Protein AF-0000000078787343 (afdb_homodimer)

Secondary structure (DSSP, 8-state):
---PPPEEEEEEEE--SHHHHHHHHHHHHTTEEEEETTEEEEEE-HHHHHHHHHHHHHHS-TTT-EEEEEEE-HHHHTT-EEESTT----------/---PPPEEEEEEEE--SHHHHHHHHHHHHTTEEEEETTEEEEEE-HHHHHHHHHHHHHHS-TTT-EEEEEEE-HHHHTT-EEESTT----------

Solvent-accessible surface area (backbone atoms only — not comparable to full-atom values): 10753 Å² total; per-residue (Å²): 125,82,71,75,70,60,40,42,30,40,38,38,50,35,60,84,52,64,70,51,40,52,52,50,48,57,59,50,54,76,41,34,45,80,79,38,92,49,28,34,48,29,53,30,33,73,66,52,46,52,49,50,50,54,55,46,58,72,61,51,50,79,87,73,25,38,37,37,38,40,44,43,47,74,74,28,55,77,58,49,43,51,38,56,54,86,63,53,68,78,61,79,63,77,78,116,125,80,72,75,70,59,40,42,29,40,38,38,50,33,58,84,51,62,72,52,41,52,51,50,49,57,58,49,54,76,42,34,45,78,78,38,93,48,29,34,46,30,53,31,33,73,66,52,4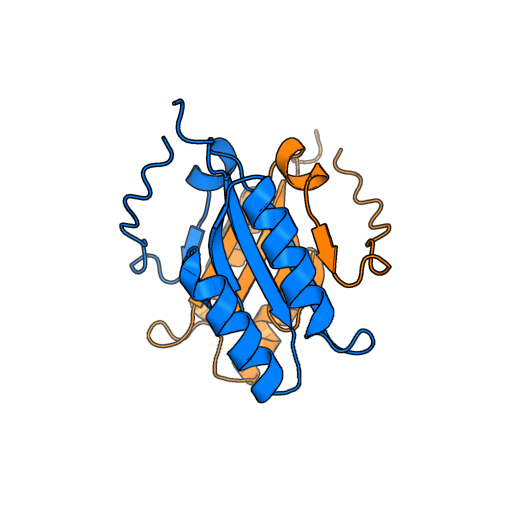6,51,51,50,50,56,55,46,58,73,59,51,49,79,87,73,24,39,38,37,40,40,45,43,46,73,75,29,54,76,57,50,42,50,39,55,54,86,62,54,66,79,61,79,64,76,80,118

Foldseek 3Di:
DPPAQKFKKKKFKDADDPVLQVVLVVLQVVAFDDPDPGITIGIDGPVRVVVSVVVNVVSGDPVGMDMDMDTDDPVRVVVDQDVVRVPVVPVVPPSD/DPPQQKFKKKKFKDADDPVLQVVLVVLQVVAFDDPDPGITIGIDGPVRVVVSVVVNVVSGDPVGMDMDMDTDDPVRVVVDQDVVRVPVVPVVPPSD

InterPro domains:
  IPR019199 Virulence-associated protein D / CRISPR associated protein Cas2 [PF09827] (8-79)
  IPR021127 CRISPR-associated endonuclease Cas2 [MF_01471] (7-96)
  IPR021127 CRISPR-associated endonuclease Cas2 [PTHR34405] (6-81)
  IPR0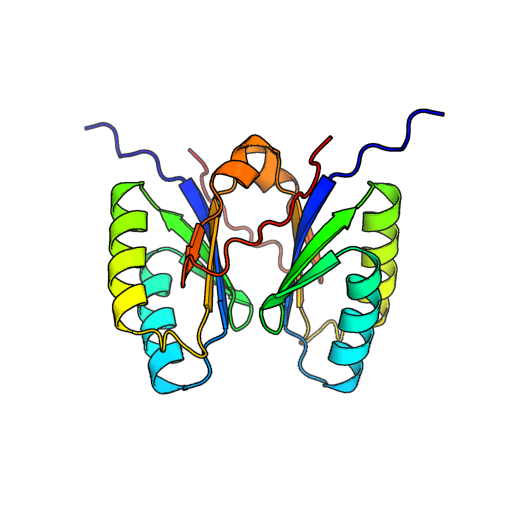21127 CRISPR-associated endonuclease Cas2 [TIGR01573] (8-90)
  IPR021127 CRISPR-associated endonuclease Cas2 [cd09725] (10-80)

Nearest PDB structures (foldseek):
  1zpw-assembly1_X  TM=9.669E-01  e=4.169E-07  Thermus thermophilus
  7f84-assembly1_B  TM=8.874E-01  e=6.978E-07  Leptospira interrogans serovar Copenhageni str. Fiocruz L1-130
  8d3q-assembly1_F  TM=9.025E-01  e=2.085E-06  Halalkalibacterium halodurans C-125
  4es2-assembly1_A-2  TM=9.532E-01  e=7.554E-06  Halalkalibacterium halodurans C-125
  5h1p-assembly1_B  TM=9.191E-01  e=4.232E-06  Xanthomonas albilineans GPE PC73

Structure (mmCIF, N/CA/C/O backbone):
data_AF-0000000078787343-model_v1
#
loop_
_entity.id
_entity.type
_entity.pdbx_description
1 polymer 'CRISPR-associated endoribonuclease Cas2'
#
loop_
_atom_site.group_PDB
_atom_site.id
_atom_site.type_symbol
_atom_site.label_atom_id
_atom_site.label_alt_id
_atom_site.label_comp_id
_atom_site.label_asym_id
_atom_site.label_entity_id
_atom_site.label_seq_id
_atom_site.pdbx_PDB_ins_code
_atom_site.Cartn_x
_atom_site.Cartn_y
_atom_site.Cartn_z
_atom_site.occupancy
_atom_site.B_iso_or_equiv
_atom_site.auth_seq_id
_atom_site.auth_comp_id
_atom_site.auth_asym_id
_atom_site.auth_atom_id
_atom_site.pdbx_PDB_model_num
ATOM 1 N N . MET A 1 1 ? 10.438 31.531 -0.174 1 41.78 1 MET A N 1
ATOM 2 C CA . MET A 1 1 ? 10.25 30.641 0.964 1 41.78 1 MET A CA 1
ATOM 3 C C . MET A 1 1 ? 10.242 29.188 0.516 1 41.78 1 MET A C 1
ATOM 5 O O . MET A 1 1 ? 9.578 28.828 -0.457 1 41.78 1 MET A O 1
ATOM 9 N N . ALA A 1 2 ? 11.234 28.531 0.753 1 51.66 2 ALA A N 1
ATOM 10 C CA . ALA A 1 2 ? 11.5 27.25 0.115 1 51.66 2 ALA A CA 1
ATOM 11 C C . ALA A 1 2 ? 10.328 26.281 0.29 1 51.66 2 ALA A C 1
ATOM 13 O O . ALA A 1 2 ? 9.781 26.156 1.39 1 51.66 2 ALA A O 1
ATOM 14 N N . ARG A 1 3 ? 9.438 26.234 -0.596 1 62.81 3 ARG A N 1
ATOM 15 C CA . ARG A 1 3 ? 8.289 25.328 -0.519 1 62.81 3 ARG A CA 1
ATOM 16 C C . ARG A 1 3 ? 8.672 24.016 0.144 1 62.81 3 ARG A C 1
ATOM 18 O O . ARG A 1 3 ? 9.719 23.438 -0.157 1 62.81 3 ARG A O 1
ATOM 25 N N . ALA A 1 4 ? 8.117 23.828 1.294 1 77.62 4 ALA A N 1
ATOM 26 C CA . ALA A 1 4 ? 8.453 22.656 2.094 1 77.62 4 ALA A CA 1
ATOM 27 C C . ALA A 1 4 ? 8.438 21.391 1.242 1 77.62 4 ALA A C 1
ATOM 29 O O . ALA A 1 4 ? 7.633 21.266 0.321 1 77.62 4 ALA A O 1
ATOM 30 N N . LYS A 1 5 ? 9.477 20.766 1.189 1 88.62 5 LYS A N 1
ATOM 31 C CA . LYS A 1 5 ? 9.664 19.531 0.435 1 88.62 5 LYS A CA 1
ATOM 32 C C . LYS A 1 5 ? 8.578 18.516 0.768 1 88.62 5 LYS A C 1
ATOM 34 O O . LYS A 1 5 ? 8.312 18.234 1.941 1 88.62 5 LYS A O 1
ATOM 39 N N . LYS A 1 6 ? 7.855 18.094 -0.264 1 94.06 6 LYS A N 1
ATOM 40 C CA . LYS A 1 6 ? 6.828 17.078 -0.049 1 94.06 6 LYS A CA 1
ATOM 41 C C . LYS A 1 6 ? 7.375 15.672 -0.301 1 94.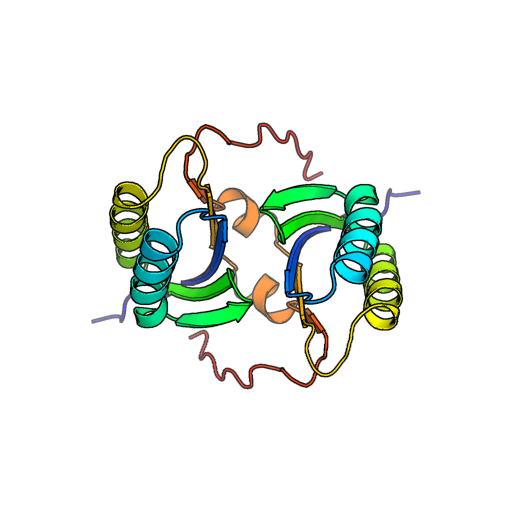06 6 LYS A C 1
ATOM 43 O O . LYS A 1 6 ? 8.258 15.492 -1.14 1 94.06 6 LYS A O 1
ATOM 48 N N . THR A 1 7 ? 6.855 14.75 0.444 1 95.19 7 THR A N 1
ATOM 49 C CA . THR A 1 7 ? 7.246 13.352 0.325 1 95.19 7 THR A CA 1
ATOM 50 C C . THR A 1 7 ? 6.082 12.508 -0.188 1 95.19 7 THR A C 1
ATOM 52 O O . THR A 1 7 ? 4.941 12.68 0.251 1 95.19 7 THR A O 1
ATOM 55 N N . PHE A 1 8 ? 6.418 11.695 -1.17 1 97.62 8 PHE A N 1
ATOM 56 C CA . PHE A 1 8 ? 5.445 10.719 -1.646 1 97.62 8 PHE A CA 1
ATOM 57 C C . PHE A 1 8 ? 5.145 9.68 -0.568 1 97.62 8 PHE A C 1
ATOM 59 O O . PHE A 1 8 ? 6.059 9.164 0.078 1 97.62 8 PHE A O 1
ATOM 66 N N . CYS A 1 9 ? 3.848 9.461 -0.379 1 98.69 9 CYS A N 1
ATOM 67 C CA . CYS A 1 9 ? 3.42 8.547 0.669 1 98.69 9 CYS A CA 1
ATOM 68 C C . CYS A 1 9 ? 2.213 7.727 0.221 1 98.69 9 CYS A C 1
ATOM 70 O O . CYS A 1 9 ? 1.216 8.289 -0.238 1 98.69 9 CYS A O 1
ATOM 72 N N . VAL A 1 10 ? 2.352 6.445 0.336 1 98.62 10 VAL A N 1
ATOM 73 C CA . VAL A 1 10 ? 1.208 5.566 0.118 1 98.62 10 VAL A CA 1
ATOM 74 C C . VAL A 1 10 ? 0.444 5.375 1.427 1 98.62 10 VAL A C 1
ATOM 76 O O . VAL A 1 10 ? 1.039 5.066 2.461 1 98.62 10 VAL A O 1
ATOM 79 N N . VAL A 1 11 ? -0.831 5.598 1.423 1 98.75 11 VAL A N 1
ATOM 80 C CA . VAL A 1 11 ? -1.677 5.406 2.596 1 98.75 11 VAL A CA 1
ATOM 81 C C . VAL A 1 11 ? -2.693 4.301 2.326 1 98.75 11 VAL A C 1
ATOM 83 O O . VAL A 1 11 ? -3.512 4.41 1.41 1 98.75 11 VAL A O 1
ATOM 86 N N . ALA A 1 12 ? -2.568 3.264 3.076 1 98.62 12 ALA A N 1
ATOM 87 C CA . ALA A 1 12 ? -3.5 2.143 2.994 1 98.62 12 ALA A CA 1
ATOM 88 C C . ALA A 1 12 ? -4.352 2.045 4.258 1 98.62 12 ALA A C 1
ATOM 90 O O . ALA A 1 12 ? -3.855 2.254 5.367 1 98.62 12 ALA A O 1
ATOM 91 N N . TYR A 1 13 ? -5.598 1.661 4.137 1 98.12 13 TYR A N 1
ATOM 92 C CA . TYR A 1 13 ? -6.438 1.576 5.328 1 98.12 13 TYR A CA 1
ATOM 93 C C . TYR A 1 13 ? -7.434 0.428 5.211 1 98.12 13 TYR A C 1
ATOM 95 O O . TYR A 1 13 ? -7.742 -0.025 4.105 1 98.12 13 TYR A O 1
ATOM 103 N N . ASP A 1 14 ? -7.84 -0.053 6.309 1 97.06 14 ASP A N 1
ATOM 104 C CA . ASP A 1 14 ? -8.914 -1.021 6.504 1 97.06 14 ASP A CA 1
ATOM 105 C C . ASP A 1 14 ? -9.898 -0.544 7.566 1 97.06 14 ASP A C 1
ATOM 107 O O . ASP A 1 14 ? -9.648 -0.693 8.766 1 97.06 14 ASP A O 1
ATOM 111 N N . ILE A 1 15 ? -10.922 0.013 7.062 1 97.5 15 ILE A N 1
ATOM 112 C CA . ILE A 1 15 ? -11.93 0.626 7.926 1 97.5 15 ILE A CA 1
ATOM 113 C C . ILE A 1 15 ? -13.289 -0.028 7.68 1 97.5 15 ILE A C 1
ATOM 115 O O . ILE A 1 15 ? -13.789 -0.026 6.555 1 97.5 15 ILE A O 1
ATOM 119 N N . LYS A 1 16 ? -13.969 -0.482 8.672 1 95.81 16 LYS A N 1
ATOM 120 C CA . LYS A 1 16 ? -15.172 -1.298 8.555 1 95.81 16 LYS A CA 1
ATOM 121 C C . LYS A 1 16 ? -16.391 -0.434 8.25 1 95.81 16 LYS A C 1
ATOM 123 O O . LYS A 1 16 ? -17.219 -0.784 7.395 1 95.81 16 LYS A O 1
ATOM 128 N N . GLU A 1 17 ? -16.516 0.637 8.961 1 97.12 17 GLU A N 1
ATOM 129 C CA . GLU A 1 17 ? -17.719 1.462 8.859 1 97.12 17 GLU A CA 1
ATOM 130 C C . GLU A 1 17 ? -17.641 2.406 7.66 1 97.12 17 GLU A C 1
ATOM 132 O O . GLU A 1 17 ? -16.703 3.189 7.543 1 97.12 17 GLU A O 1
ATOM 137 N N . ASP A 1 18 ? -18.656 2.428 6.848 1 96.81 18 ASP A N 1
ATOM 138 C CA . ASP A 1 18 ? -18.688 3.189 5.602 1 96.81 18 ASP A CA 1
ATOM 139 C C . ASP A 1 18 ? -18.547 4.688 5.871 1 96.81 18 ASP A C 1
ATOM 141 O O . ASP A 1 18 ? -17.828 5.387 5.148 1 96.81 18 ASP A O 1
ATOM 145 N N . ARG A 1 19 ? -19.234 5.133 6.855 1 97.69 19 ARG A N 1
ATOM 146 C CA . ARG A 1 19 ? -19.188 6.562 7.148 1 97.69 19 ARG A CA 1
ATOM 147 C C . ARG A 1 19 ? -17.766 7 7.516 1 97.69 19 ARG A C 1
ATOM 149 O O . ARG A 1 19 ? -17.297 8.055 7.074 1 97.69 19 ARG A O 1
ATOM 156 N N . LYS A 1 20 ? -17.141 6.184 8.297 1 97.94 20 LYS A N 1
ATOM 157 C CA . LYS A 1 20 ? -15.758 6.48 8.68 1 97.94 20 LYS A CA 1
ATOM 158 C C . LYS A 1 20 ? -14.82 6.391 7.473 1 97.94 20 LYS A C 1
ATOM 160 O O . LYS A 1 20 ? -13.945 7.242 7.297 1 97.94 20 LYS A O 1
ATOM 165 N N . ARG A 1 21 ? -15.008 5.398 6.723 1 97.94 21 ARG A N 1
ATOM 166 C CA . ARG A 1 21 ? -14.211 5.227 5.508 1 97.94 21 ARG A CA 1
ATOM 167 C C . ARG A 1 21 ? -14.344 6.441 4.594 1 97.94 21 ARG A C 1
ATOM 169 O O . ARG A 1 21 ? -13.352 6.926 4.047 1 97.94 21 ARG A O 1
ATOM 176 N N . ALA A 1 22 ? -15.578 6.945 4.398 1 98.12 22 ALA A N 1
ATOM 177 C CA . ALA A 1 22 ? -15.844 8.102 3.551 1 98.12 22 ALA A CA 1
ATOM 178 C C . ALA A 1 22 ? -15.141 9.344 4.09 1 98.12 22 ALA A C 1
ATOM 180 O O . ALA A 1 22 ? -14.609 10.148 3.318 1 98.12 22 ALA A O 1
ATOM 181 N N . ARG A 1 23 ? -15.117 9.484 5.367 1 98.44 23 ARG A N 1
ATOM 182 C CA . ARG A 1 23 ? -14.453 10.625 5.984 1 98.44 23 ARG A CA 1
ATOM 183 C C . ARG A 1 23 ? -12.945 10.578 5.75 1 98.44 23 ARG A C 1
ATOM 185 O O . ARG A 1 23 ? -12.336 11.594 5.418 1 98.44 23 ARG A O 1
ATOM 192 N N . VAL A 1 24 ? -12.383 9.445 5.961 1 98.56 24 VAL A N 1
ATOM 193 C CA . VAL A 1 24 ? -10.953 9.281 5.734 1 98.56 24 VAL A CA 1
ATOM 194 C C . VAL A 1 24 ? -10.625 9.539 4.266 1 98.56 24 VAL A C 1
ATOM 196 O O . VAL A 1 24 ? -9.664 10.234 3.949 1 98.56 24 VAL A O 1
ATOM 199 N N . SER A 1 25 ? -11.414 9.023 3.41 1 98.38 25 SER A N 1
ATOM 200 C CA . SER A 1 25 ? -11.25 9.258 1.979 1 98.38 25 SER A CA 1
ATOM 201 C C . SER A 1 25 ? -11.25 10.75 1.66 1 98.38 25 SER A C 1
ATOM 203 O O . SER A 1 25 ? -10.391 11.234 0.92 1 98.38 25 SER A O 1
ATOM 205 N N . LYS A 1 26 ? -12.148 11.398 2.221 1 98.44 26 LYS A N 1
ATOM 206 C CA . LYS A 1 26 ? -12.266 12.828 1.976 1 98.44 26 LYS A CA 1
ATOM 207 C C . LYS A 1 26 ? -11.016 13.57 2.443 1 98.44 26 LYS A C 1
ATOM 209 O O . LYS A 1 26 ? -10.539 14.484 1.767 1 98.44 26 LYS A O 1
ATOM 214 N N . ILE A 1 27 ? -10.523 13.203 3.525 1 98.62 27 ILE A N 1
ATOM 215 C CA . ILE A 1 27 ? -9.305 13.812 4.047 1 98.62 27 ILE A CA 1
ATOM 216 C C . ILE A 1 27 ? -8.148 13.57 3.076 1 98.62 27 ILE A C 1
ATOM 218 O O . ILE A 1 27 ? -7.418 14.5 2.73 1 98.62 27 ILE A O 1
ATOM 222 N N . LEU A 1 28 ? -7.961 12.375 2.656 1 98.56 28 LEU A N 1
ATOM 223 C CA . LEU A 1 28 ? -6.816 11.992 1.837 1 98.56 28 LEU A CA 1
ATOM 224 C C . LEU A 1 28 ? -6.926 12.594 0.439 1 98.56 28 LEU A C 1
ATOM 226 O O . LEU A 1 28 ? -5.91 12.891 -0.195 1 98.56 28 LEU A O 1
ATOM 230 N N . GLU A 1 29 ? -8.125 12.828 -0.048 1 98.19 29 GLU A N 1
ATOM 231 C CA . GLU A 1 29 ? -8.367 13.398 -1.37 1 98.19 29 GLU A CA 1
ATOM 232 C C . GLU A 1 29 ? -7.754 14.789 -1.487 1 98.19 29 GLU A C 1
ATOM 234 O O . GLU A 1 29 ? -7.449 15.25 -2.59 1 98.19 29 GLU A O 1
ATOM 239 N N . LYS A 1 30 ? -7.52 15.391 -0.431 1 97.94 30 LYS A N 1
ATOM 240 C CA . LYS A 1 30 ? -6.918 16.719 -0.426 1 97.94 30 LYS A CA 1
ATOM 241 C C . LYS A 1 30 ? -5.426 16.656 -0.727 1 97.94 30 LYS A C 1
ATOM 243 O O . LYS A 1 30 ? -4.801 17.672 -1.052 1 97.94 30 LYS A O 1
ATOM 248 N N . TYR A 1 31 ? -4.859 15.516 -0.616 1 98 31 TYR A N 1
ATOM 249 C CA . TYR A 1 31 ? -3.404 15.43 -0.674 1 98 31 TYR A CA 1
ATOM 250 C C . TYR A 1 31 ? -2.957 14.484 -1.782 1 98 31 TYR A C 1
ATOM 252 O O . TYR A 1 31 ? -1.764 14.375 -2.072 1 98 31 TYR A O 1
ATOM 260 N N . GLY A 1 32 ? -3.91 13.734 -2.352 1 97.56 32 GLY A N 1
ATOM 261 C CA . GLY A 1 32 ? -3.49 12.742 -3.328 1 97.56 32 GLY A CA 1
ATOM 262 C C . GLY A 1 32 ? -4.652 12.102 -4.066 1 97.56 32 GLY A C 1
ATOM 263 O O . GLY A 1 32 ? -5.723 12.703 -4.191 1 97.56 32 GLY A O 1
ATOM 264 N N . ILE A 1 33 ? -4.406 10.992 -4.648 1 97.12 33 ILE A N 1
ATOM 265 C CA . ILE A 1 33 ? -5.375 10.32 -5.508 1 97.12 33 ILE A CA 1
ATOM 266 C C . ILE A 1 33 ? -5.594 8.891 -5.02 1 97.12 33 ILE A C 1
ATOM 268 O O . ILE A 1 33 ? -4.656 8.234 -4.566 1 97.12 33 ILE A O 1
ATOM 272 N N . ARG A 1 34 ? -6.883 8.492 -5.18 1 97.12 34 ARG A N 1
ATOM 273 C CA . ARG A 1 34 ? -7.211 7.094 -4.902 1 97.12 34 ARG A CA 1
ATOM 274 C C . ARG A 1 34 ? -6.73 6.184 -6.027 1 97.12 34 ARG A C 1
ATOM 276 O O . ARG A 1 34 ? -7.027 6.426 -7.199 1 97.12 34 ARG A O 1
ATOM 283 N N . VAL A 1 35 ? -5.93 5.137 -5.66 1 95.62 35 VAL A N 1
ATOM 284 C CA . VAL A 1 35 ? -5.418 4.246 -6.699 1 95.62 35 VAL A CA 1
ATOM 285 C C . VAL A 1 35 ? -6.062 2.869 -6.555 1 95.62 35 VAL A C 1
ATOM 287 O O . VAL A 1 35 ? -6.109 2.096 -7.516 1 95.62 35 VAL A O 1
ATOM 290 N N . ASN A 1 36 ? -6.422 2.518 -5.352 1 96.25 36 ASN A N 1
ATOM 291 C CA . ASN A 1 36 ? -7.246 1.366 -5.004 1 96.25 36 ASN A CA 1
ATOM 292 C C . ASN A 1 36 ? -8.391 1.759 -4.074 1 96.25 36 ASN A C 1
ATOM 294 O O . ASN A 1 36 ? -8.383 2.848 -3.498 1 96.25 36 ASN A O 1
ATOM 298 N N . PHE A 1 37 ? -9.289 0.888 -3.861 1 94.75 37 PHE A N 1
ATOM 299 C CA . PHE A 1 37 ? -10.445 1.179 -3.02 1 94.75 37 PHE A CA 1
ATOM 300 C C . PHE A 1 37 ? -10.008 1.767 -1.684 1 94.75 37 PHE A C 1
ATOM 302 O O . PHE A 1 37 ? -10.602 2.729 -1.197 1 94.75 37 PHE A O 1
ATOM 309 N N . SER A 1 38 ? -8.898 1.257 -1.131 1 96.12 38 SER A N 1
ATOM 310 C CA . SER A 1 38 ? -8.477 1.69 0.197 1 96.12 38 SER A CA 1
ATOM 311 C C . SER A 1 38 ? -7.008 2.115 0.198 1 96.12 38 SER A C 1
ATOM 313 O O . SER A 1 38 ? -6.324 1.994 1.215 1 96.12 38 SER A O 1
ATOM 315 N N . VAL A 1 39 ? -6.586 2.529 -0.922 1 98.12 39 VAL A N 1
ATOM 316 C CA . VAL A 1 39 ? -5.199 2.967 -1.011 1 98.12 39 VAL A CA 1
ATOM 317 C C . VAL A 1 39 ? -5.121 4.305 -1.744 1 98.12 39 VAL A C 1
ATOM 319 O O . VAL A 1 39 ? -5.668 4.449 -2.842 1 98.12 39 VAL A O 1
ATOM 322 N N . PHE A 1 40 ? -4.453 5.234 -1.16 1 98.31 40 PHE A N 1
ATOM 323 C CA . PHE A 1 40 ? -4.188 6.535 -1.764 1 98.31 40 PHE A CA 1
ATOM 324 C C . PHE A 1 40 ? -2.691 6.742 -1.967 1 98.31 40 PHE A C 1
ATOM 326 O O . PHE A 1 40 ? -1.88 6.273 -1.165 1 98.31 40 PHE A O 1
ATOM 333 N N . GLU A 1 41 ? -2.35 7.352 -2.967 1 98.12 41 GLU A N 1
ATOM 334 C CA . GLU A 1 41 ? -1.021 7.914 -3.189 1 98.12 41 GLU A CA 1
ATOM 335 C C . GLU A 1 41 ? -1.027 9.43 -3.004 1 98.12 41 GLU A C 1
ATOM 337 O O . GLU A 1 41 ? -1.709 10.148 -3.738 1 98.12 41 GLU A O 1
ATOM 342 N N . CYS A 1 42 ? -0.234 9.883 -2.066 1 98.38 42 CYS A N 1
ATOM 343 C CA . CYS A 1 42 ? -0.31 11.266 -1.615 1 98.38 42 CYS A CA 1
ATOM 344 C C . CYS A 1 42 ? 1.064 11.922 -1.638 1 98.38 42 CYS A C 1
ATOM 346 O O . CYS A 1 42 ? 2.086 11.234 -1.667 1 98.38 42 CYS A O 1
ATOM 348 N N . MET A 1 43 ? 1.013 13.18 -1.586 1 97.56 43 MET A N 1
ATOM 349 C CA . MET A 1 43 ? 2.178 14.016 -1.318 1 97.56 43 MET A CA 1
ATOM 350 C C . MET A 1 43 ? 1.972 14.844 -0.057 1 97.56 43 MET A C 1
ATOM 352 O O . MET A 1 43 ? 1.048 15.656 0.013 1 97.56 43 MET A O 1
ATOM 356 N N . PHE A 1 44 ? 2.848 14.617 0.896 1 97.12 44 PHE A N 1
ATOM 357 C CA . PHE A 1 44 ? 2.734 15.312 2.174 1 97.12 44 PHE A CA 1
ATOM 358 C C . PHE A 1 44 ? 4.027 16.047 2.506 1 97.12 44 PHE A C 1
ATOM 360 O O . PHE A 1 44 ? 5.121 15.531 2.268 1 97.12 44 PHE A O 1
ATOM 367 N N . THR A 1 45 ? 3.883 17.188 3.131 1 96.88 45 THR A N 1
ATOM 368 C CA . THR A 1 45 ? 4.969 17.641 3.986 1 96.88 45 THR A CA 1
ATOM 369 C C . THR A 1 45 ? 4.953 16.906 5.324 1 96.88 45 THR A C 1
ATOM 371 O O . THR A 1 45 ? 3.979 16.234 5.656 1 96.88 45 THR A O 1
ATOM 374 N N . ASP A 1 46 ? 6.043 17.078 6.039 1 95 46 ASP A N 1
ATOM 375 C CA . ASP A 1 46 ? 6.102 16.453 7.355 1 95 46 ASP A CA 1
ATOM 376 C C . ASP A 1 46 ? 4.945 16.922 8.234 1 95 46 ASP A C 1
ATOM 378 O O . ASP A 1 46 ? 4.305 16.109 8.914 1 95 46 ASP A O 1
ATOM 382 N N . ILE A 1 47 ? 4.676 18.156 8.234 1 96.69 47 ILE A N 1
ATOM 383 C CA . ILE A 1 47 ? 3.623 18.734 9.062 1 96.69 47 ILE A CA 1
ATOM 384 C C . ILE A 1 47 ? 2.262 18.219 8.594 1 96.69 47 ILE A C 1
ATOM 386 O O . ILE A 1 47 ? 1.409 17.875 9.414 1 96.69 47 ILE A O 1
ATOM 390 N N . GLN A 1 48 ? 2.068 18.219 7.324 1 97.75 48 GLN A N 1
ATOM 391 C CA . GLN A 1 48 ? 0.803 17.734 6.781 1 97.75 48 GLN A CA 1
ATOM 392 C C . GLN A 1 48 ? 0.563 16.266 7.156 1 97.75 48 GLN A C 1
ATOM 394 O O . GLN A 1 48 ? -0.555 15.891 7.508 1 97.75 48 GLN A O 1
ATOM 399 N N . LEU A 1 49 ? 1.58 15.492 7.004 1 97.88 49 LEU A N 1
ATOM 400 C CA . LEU A 1 49 ? 1.452 14.086 7.379 1 97.88 49 LEU A CA 1
ATOM 401 C C . LEU A 1 49 ? 1.04 13.945 8.844 1 97.88 49 LEU A C 1
ATOM 403 O O . LEU A 1 49 ? 0.15 13.156 9.164 1 97.88 49 LEU A O 1
ATOM 407 N N . LEU A 1 50 ? 1.667 14.703 9.664 1 97.31 50 LEU A N 1
ATOM 408 C CA . LEU A 1 50 ? 1.332 14.672 11.086 1 97.31 50 LEU A CA 1
ATOM 409 C C . LEU A 1 50 ? -0.121 15.078 11.312 1 97.31 50 LEU A C 1
ATOM 411 O O . LEU A 1 50 ? -0.833 14.438 12.094 1 97.31 50 LEU A O 1
ATOM 415 N N . GLN A 1 51 ? -0.538 16.094 10.656 1 98 51 GLN A N 1
ATOM 416 C CA . GLN A 1 51 ? -1.91 16.562 10.781 1 98 51 GLN A CA 1
ATOM 417 C C . GLN A 1 51 ? -2.908 15.508 10.312 1 98 51 GLN A C 1
ATOM 419 O O . GLN A 1 51 ? -3.934 15.289 10.961 1 98 51 GLN A O 1
ATOM 424 N N . VAL A 1 52 ? -2.625 14.961 9.188 1 98.38 52 VAL A N 1
ATOM 425 C CA . VAL A 1 52 ? -3.488 13.922 8.633 1 98.38 52 VAL A CA 1
ATOM 426 C C . VAL A 1 52 ? -3.574 12.75 9.609 1 98.38 52 VAL A C 1
ATOM 428 O O . VAL A 1 52 ? -4.664 12.234 9.867 1 98.38 52 VAL A O 1
ATOM 431 N N . GLN A 1 53 ? -2.465 12.352 10.133 1 97.69 53 GLN A N 1
ATOM 432 C CA . GLN A 1 53 ? -2.439 11.266 11.109 1 97.69 53 GLN A CA 1
ATOM 433 C C . GLN A 1 53 ? -3.348 11.578 12.297 1 97.69 53 GLN A C 1
ATOM 435 O O . GLN A 1 53 ? -4.102 10.711 12.75 1 97.69 53 GLN A O 1
ATOM 440 N N . GLU A 1 54 ? -3.23 12.734 12.781 1 97.69 54 GLU A N 1
ATOM 441 C CA . GLU A 1 54 ? -4.02 13.141 13.938 1 97.69 54 GLU A CA 1
ATOM 442 C C . GLU A 1 54 ? -5.512 13.133 13.617 1 97.69 54 GLU A C 1
ATOM 444 O O . GLU A 1 54 ? -6.324 12.656 14.422 1 97.69 54 GLU A O 1
ATOM 449 N N . LYS A 1 55 ? -5.863 13.648 12.508 1 98.19 55 LYS A N 1
ATOM 450 C CA . LYS A 1 55 ? -7.266 13.688 12.102 1 98.19 55 LYS A CA 1
ATOM 451 C C . LYS A 1 55 ? -7.832 12.281 11.945 1 98.19 55 LYS A C 1
ATOM 453 O O . LYS A 1 55 ? -8.922 11.984 12.438 1 98.19 55 LYS A O 1
ATOM 458 N N . ILE A 1 56 ? -7.086 11.453 11.281 1 98.06 56 ILE A N 1
ATOM 459 C CA . ILE A 1 56 ? -7.562 10.109 10.992 1 98.06 56 ILE A CA 1
ATOM 460 C C . ILE A 1 56 ? -7.652 9.297 12.281 1 98.06 56 ILE A C 1
ATOM 462 O O . ILE A 1 56 ? -8.578 8.5 12.461 1 98.06 56 ILE A O 1
ATOM 466 N N . LYS A 1 57 ? -6.703 9.523 13.133 1 96.56 57 LYS A N 1
ATOM 467 C CA . LYS A 1 57 ? -6.703 8.836 14.414 1 96.56 57 LYS A CA 1
ATOM 468 C C . LYS A 1 57 ? -8.023 9.055 15.156 1 96.56 57 LYS A C 1
ATOM 470 O O . LYS A 1 57 ? -8.531 8.141 15.805 1 96.56 57 LYS A O 1
ATOM 475 N N . LYS A 1 58 ? -8.578 10.172 15.008 1 97 58 LYS A N 1
ATOM 476 C CA . LYS A 1 58 ? -9.805 10.539 15.711 1 97 58 LYS A CA 1
ATOM 477 C C . LYS A 1 58 ? -11.023 9.859 15.086 1 97 58 LYS A C 1
ATOM 479 O O . LYS A 1 58 ? -12.07 9.75 15.727 1 97 58 LYS A O 1
ATOM 484 N N . ILE A 1 59 ? -10.867 9.453 13.891 1 97.5 59 ILE A N 1
ATOM 485 C CA . ILE A 1 59 ? -11.977 8.867 13.141 1 97.5 59 ILE A CA 1
ATOM 486 C C . ILE A 1 59 ? -12.016 7.359 13.367 1 97.5 59 ILE A C 1
ATOM 488 O O . ILE A 1 59 ? -13.086 6.75 13.375 1 97.5 59 ILE A O 1
ATOM 492 N N . LEU A 1 60 ? -10.891 6.695 13.562 1 95.94 60 LEU A N 1
ATOM 493 C CA . LEU A 1 60 ? -10.719 5.246 13.516 1 95.94 60 LEU A CA 1
ATOM 494 C C . LEU A 1 60 ? -11.297 4.594 14.773 1 95.94 60 LEU A C 1
ATOM 496 O O . LEU A 1 60 ? -11.203 5.152 15.867 1 95.94 60 LEU A O 1
ATOM 500 N N . ASP A 1 61 ? -11.953 3.461 14.578 1 94.94 61 ASP A N 1
ATOM 501 C CA . ASP A 1 61 ? -12.172 2.545 15.695 1 94.94 61 ASP A CA 1
ATOM 502 C C . ASP A 1 61 ? -10.891 1.784 16.031 1 94.94 61 ASP A C 1
ATOM 504 O O . ASP A 1 61 ? -10.461 0.91 15.281 1 94.94 61 ASP A O 1
ATOM 508 N N . LYS A 1 62 ? -10.367 2.025 17.156 1 89.5 62 LYS A N 1
ATOM 509 C CA . LYS A 1 62 ? -9.047 1.524 17.531 1 89.5 62 LYS A CA 1
ATOM 510 C C . LYS A 1 62 ? -9.039 0 17.594 1 89.5 62 LYS A C 1
ATOM 512 O O . LYS A 1 62 ? -7.973 -0.62 17.594 1 89.5 62 LYS A O 1
ATOM 517 N N . ARG A 1 63 ? -10.188 -0.58 17.625 1 90.75 63 ARG A N 1
ATOM 518 C CA . ARG A 1 63 ? -10.258 -2.029 17.781 1 90.75 63 ARG A CA 1
ATOM 519 C C . ARG A 1 63 ? -10.344 -2.723 16.438 1 90.75 63 ARG A C 1
ATOM 521 O O . ARG A 1 63 ? -9.914 -3.871 16.297 1 90.75 63 ARG A O 1
ATOM 528 N N . SER A 1 64 ? -10.789 -2.033 15.5 1 93.62 64 SER A N 1
ATOM 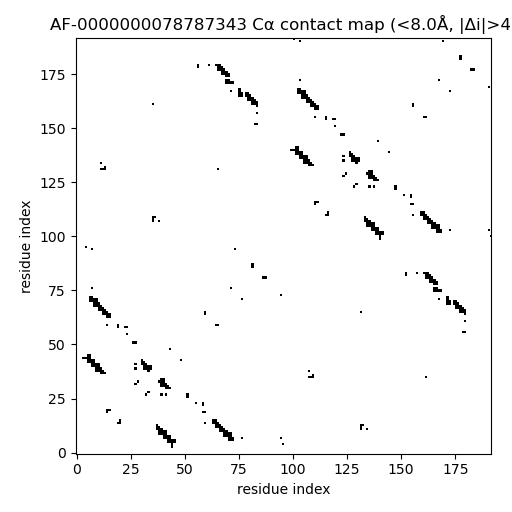529 C CA . SER A 1 64 ? -11.078 -2.754 14.258 1 93.62 64 SER A CA 1
ATOM 530 C C . SER A 1 64 ? -10.375 -2.115 13.07 1 93.62 64 SER A C 1
ATOM 532 O O . SER A 1 64 ? -10.039 -2.799 12.102 1 93.62 64 SER A O 1
ATOM 534 N N . ASP A 1 65 ? -10.141 -0.805 13.164 1 96.31 65 ASP A N 1
ATOM 535 C CA . ASP A 1 65 ? -9.656 -0.074 12 1 96.31 65 ASP A CA 1
ATOM 536 C C . ASP A 1 65 ? -8.133 0.06 12.023 1 96.31 65 ASP A C 1
ATOM 538 O O . ASP A 1 65 ? -7.535 0.186 13.094 1 96.31 65 ASP A O 1
ATOM 542 N N . THR A 1 66 ? -7.566 0.025 10.844 1 96.25 66 THR A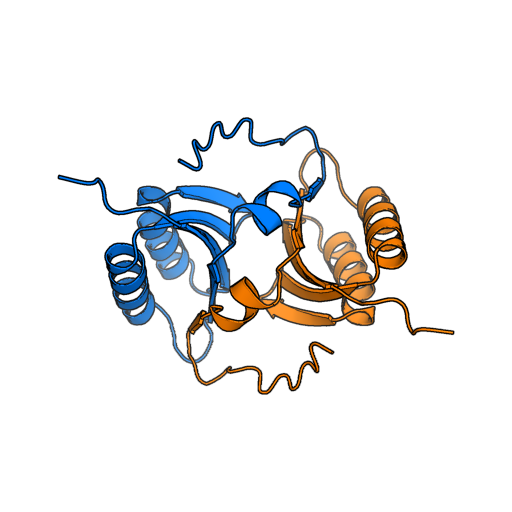 N 1
ATOM 543 C CA . THR A 1 66 ? -6.129 0.243 10.727 1 96.25 66 THR A CA 1
ATOM 544 C C . THR A 1 66 ? -5.816 1.152 9.539 1 96.25 66 THR A C 1
ATOM 546 O O . THR A 1 66 ? -6.531 1.144 8.539 1 96.25 66 THR A O 1
ATOM 549 N N . VAL A 1 67 ? -4.824 1.923 9.734 1 97.81 67 VAL A N 1
ATOM 550 C CA . VAL A 1 67 ? -4.242 2.738 8.672 1 97.81 67 VAL A CA 1
ATOM 551 C C . VAL A 1 67 ? -2.719 2.625 8.711 1 97.81 67 VAL A C 1
ATOM 553 O O . VAL A 1 67 ? -2.115 2.633 9.781 1 97.81 67 VAL A O 1
ATOM 556 N N . ILE A 1 68 ? -2.15 2.523 7.531 1 97.94 68 ILE A N 1
ATOM 557 C CA . ILE A 1 68 ? -0.698 2.43 7.434 1 97.94 68 ILE A CA 1
ATOM 558 C C . ILE A 1 68 ? -0.177 3.477 6.449 1 97.94 68 ILE A C 1
ATOM 560 O O . ILE A 1 68 ? -0.761 3.68 5.383 1 97.94 68 ILE A O 1
ATOM 564 N N . TYR A 1 69 ? 0.882 4.109 6.844 1 98.38 69 TYR A N 1
ATOM 565 C CA . TYR A 1 69 ? 1.55 5.105 6.012 1 98.38 69 TYR A CA 1
ATOM 566 C C . TYR A 1 69 ? 2.92 4.609 5.562 1 98.38 69 TYR A C 1
ATOM 568 O O . TYR A 1 69 ? 3.752 4.234 6.391 1 98.38 69 TYR A O 1
ATOM 576 N N . TYR A 1 70 ? 3.133 4.609 4.258 1 98.31 70 TYR A N 1
ATOM 577 C CA . TYR A 1 70 ? 4.395 4.18 3.666 1 98.31 70 TYR A CA 1
ATOM 578 C C . TYR A 1 70 ? 5.082 5.34 2.953 1 98.31 70 TYR A C 1
ATOM 580 O O . TYR A 1 70 ? 4.875 5.551 1.756 1 98.31 70 TYR A O 1
ATOM 588 N N . PRO A 1 71 ? 5.941 6.086 3.633 1 98.06 71 PRO A N 1
ATOM 589 C CA . PRO A 1 71 ? 6.762 7.051 2.895 1 98.06 71 PRO A CA 1
ATOM 590 C C . PRO A 1 71 ? 7.707 6.379 1.898 1 98.06 71 PRO A C 1
ATOM 592 O O . PRO A 1 71 ? 8.344 5.375 2.227 1 98.06 71 PRO A O 1
ATOM 595 N N . ILE A 1 72 ? 7.723 6.863 0.767 1 97.38 72 ILE A N 1
ATOM 596 C CA . ILE A 1 72 ? 8.477 6.25 -0.32 1 97.38 72 ILE A CA 1
ATOM 597 C C . ILE A 1 72 ? 9.445 7.273 -0.916 1 97.38 72 ILE A C 1
ATOM 599 O O . ILE A 1 72 ? 9.031 8.367 -1.31 1 97.38 72 ILE A O 1
ATOM 603 N N . CYS A 1 73 ? 10.664 6.957 -0.975 1 96.44 73 CYS A N 1
ATOM 604 C CA . CYS A 1 73 ? 11.656 7.855 -1.561 1 96.44 73 CYS A CA 1
ATOM 605 C C . CYS A 1 73 ? 11.656 7.75 -3.082 1 96.44 73 CYS A C 1
ATOM 607 O O . CYS A 1 73 ? 10.984 6.883 -3.648 1 96.44 73 CYS A O 1
ATOM 609 N N . VAL A 1 74 ? 12.406 8.648 -3.658 1 94.5 74 VAL A N 1
ATOM 610 C CA . VAL A 1 74 ? 12.422 8.758 -5.113 1 94.5 74 VAL A CA 1
ATOM 611 C C . VAL A 1 74 ? 12.922 7.449 -5.723 1 94.5 74 VAL A C 1
ATOM 613 O O . VAL A 1 74 ? 12.414 7.008 -6.754 1 94.5 74 VAL A O 1
ATOM 616 N N . ASN A 1 75 ? 13.891 6.836 -5.117 1 95.31 75 ASN A N 1
ATOM 617 C CA . ASN A 1 75 ? 14.43 5.59 -5.641 1 95.31 75 ASN A CA 1
ATOM 618 C C . ASN A 1 75 ? 13.383 4.48 -5.641 1 95.31 75 ASN A C 1
ATOM 620 O O . ASN A 1 75 ? 13.266 3.73 -6.609 1 95.31 75 ASN A O 1
ATOM 624 N N . CYS A 1 76 ? 12.711 4.379 -4.621 1 97.19 76 CYS A N 1
ATOM 625 C CA . CYS A 1 76 ? 11.664 3.367 -4.527 1 97.19 76 CYS A CA 1
ATOM 626 C C . CYS A 1 76 ? 10.492 3.705 -5.441 1 97.19 76 CYS A C 1
ATOM 628 O O . CYS A 1 76 ? 9.875 2.812 -6.023 1 97.19 76 CYS A O 1
ATOM 630 N N . TYR A 1 77 ? 10.203 4.934 -5.523 1 96.06 77 TYR A N 1
ATOM 631 C CA . TYR A 1 77 ? 9.102 5.402 -6.359 1 96.06 77 TYR A CA 1
ATOM 632 C C . TYR A 1 77 ? 9.258 4.91 -7.793 1 96.06 77 TYR A C 1
ATOM 634 O O . TYR A 1 77 ? 8.289 4.465 -8.414 1 96.06 77 TYR A O 1
ATOM 642 N N . THR A 1 78 ? 10.422 4.973 -8.32 1 95.06 78 THR A N 1
ATOM 643 C CA . THR A 1 78 ? 10.68 4.641 -9.719 1 95.06 78 THR A CA 1
ATOM 644 C C . THR A 1 78 ? 10.516 3.141 -9.953 1 95.06 78 THR A C 1
ATOM 646 O O . THR A 1 78 ? 10.469 2.689 -11.102 1 95.06 78 THR A O 1
ATOM 649 N N . LYS A 1 79 ? 10.375 2.387 -8.883 1 95.88 79 LYS A N 1
ATOM 650 C CA . LYS A 1 79 ? 10.312 0.932 -8.992 1 95.88 79 LYS A CA 1
ATOM 651 C C . LYS A 1 79 ? 8.883 0.425 -8.828 1 95.88 79 LYS A C 1
ATOM 653 O O . LYS A 1 79 ? 8.633 -0.781 -8.898 1 95.88 79 LYS A O 1
ATOM 658 N N . ILE A 1 80 ? 7.926 1.312 -8.594 1 96.94 80 ILE A N 1
ATOM 659 C CA . ILE A 1 80 ? 6.531 0.925 -8.414 1 96.94 80 ILE A CA 1
ATOM 660 C C . ILE A 1 80 ? 6.008 0.263 -9.688 1 96.94 80 ILE A C 1
ATOM 662 O O . ILE A 1 80 ? 6.285 0.728 -10.797 1 96.94 80 ILE A O 1
ATOM 666 N N . ILE A 1 81 ? 5.223 -0.785 -9.5 1 96.12 81 ILE A N 1
ATOM 667 C CA . ILE A 1 81 ? 4.648 -1.518 -10.617 1 96.12 81 ILE A CA 1
ATOM 668 C C . ILE A 1 81 ? 3.127 -1.567 -10.477 1 96.12 81 ILE A C 1
ATOM 670 O O . ILE A 1 81 ? 2.607 -1.929 -9.422 1 96.12 81 ILE A O 1
ATOM 674 N N . TYR A 1 82 ? 2.475 -1.237 -11.531 1 95.38 82 TYR A N 1
ATOM 675 C CA . TYR A 1 82 ? 1.018 -1.302 -11.578 1 95.38 82 TYR A CA 1
ATOM 676 C C . TYR A 1 82 ? 0.55 -2.426 -12.492 1 95.38 82 TYR A C 1
ATOM 678 O O . TYR A 1 82 ? 1.072 -2.592 -13.602 1 95.38 82 TYR A O 1
ATOM 686 N N . GLN A 1 83 ? -0.379 -3.186 -12.109 1 95.06 83 GLN A N 1
ATOM 687 C CA . GLN A 1 83 ? -1.051 -4.191 -12.93 1 95.06 83 GLN A CA 1
ATOM 688 C C . GLN A 1 83 ? -2.564 -3.994 -12.906 1 95.06 83 GLN A C 1
ATOM 690 O O . GLN A 1 83 ? -3.199 -4.125 -11.859 1 95.06 83 GLN A O 1
ATOM 695 N N . PRO A 1 84 ? -3.24 -3.82 -14.023 1 90 84 PRO A N 1
ATOM 696 C CA . PRO A 1 84 ? -2.719 -3.668 -15.383 1 90 84 PRO A CA 1
ATOM 697 C C . PRO A 1 84 ? -1.901 -2.391 -15.562 1 90 84 PRO A C 1
ATOM 699 O O . PRO A 1 84 ? -2.111 -1.412 -14.836 1 90 84 PRO A O 1
ATOM 702 N N . ALA A 1 85 ? -0.799 -2.439 -16.359 1 73.19 85 ALA A N 1
ATOM 703 C CA . ALA A 1 85 ? 0.181 -1.376 -16.562 1 73.19 85 ALA A CA 1
ATOM 704 C C . ALA A 1 85 ? -0.492 -0.096 -17.047 1 73.19 85 ALA A C 1
ATOM 706 O O . ALA A 1 85 ? 0.018 1.004 -16.828 1 73.19 85 ALA A O 1
ATOM 707 N N . HIS A 1 86 ? -1.436 -0.192 -17.969 1 58.34 86 HIS A N 1
ATOM 708 C CA . HIS A 1 86 ? -1.898 1.031 -18.625 1 58.34 86 HIS A CA 1
ATOM 709 C C . HIS A 1 86 ? -2.307 2.078 -17.594 1 58.34 86 HIS A C 1
ATOM 711 O O . HIS A 1 86 ? -2.566 3.232 -17.938 1 58.34 86 HIS A O 1
ATOM 717 N N . ARG A 1 87 ? -2.457 1.597 -16.484 1 50.09 87 ARG A N 1
ATOM 718 C CA . ARG A 1 87 ? -2.871 2.652 -15.562 1 50.09 87 ARG A CA 1
ATOM 719 C C . ARG A 1 87 ? -1.674 3.475 -15.094 1 50.09 87 ARG A C 1
ATOM 721 O O . ARG A 1 87 ? -1.299 3.424 -13.922 1 50.09 87 ARG A O 1
ATOM 728 N N . GLN A 1 88 ? -0.608 3.352 -15.867 1 46.16 88 GLN A N 1
ATOM 729 C CA . GLN A 1 88 ? 0.518 4.211 -15.516 1 46.16 88 GLN A CA 1
ATOM 730 C C . GLN A 1 88 ? 0.046 5.613 -15.148 1 46.16 88 GLN A C 1
ATOM 732 O O . GLN A 1 88 ? -0.692 6.246 -15.906 1 46.16 88 GLN A O 1
ATOM 737 N N . THR A 1 89 ? -0.292 5.746 -14.031 1 43.88 89 THR A N 1
ATOM 738 C CA . THR A 1 89 ? -0.589 7.125 -13.664 1 43.88 89 THR A CA 1
ATOM 739 C C . THR A 1 89 ? 0.415 8.078 -14.297 1 43.88 89 THR A C 1
ATOM 741 O O . THR A 1 89 ? 1.627 7.902 -14.156 1 43.88 89 THR A O 1
ATOM 744 N N . SER A 1 90 ? 0.385 8.43 -15.609 1 40.47 90 SER A N 1
ATOM 745 C CA . SER A 1 90 ? 1.026 9.68 -16.031 1 40.47 90 SER A CA 1
ATOM 746 C C . SER A 1 90 ? 1.176 10.641 -14.852 1 40.47 90 SER A C 1
ATOM 748 O O . SER A 1 90 ? 0.457 11.641 -14.766 1 40.47 90 SER A O 1
ATOM 750 N N . ARG A 1 91 ? 1.041 10.055 -13.727 1 43.94 91 ARG A N 1
ATOM 751 C CA . ARG A 1 91 ? 1.081 11.148 -12.758 1 43.94 91 ARG A CA 1
ATOM 752 C C . ARG A 1 91 ? 2.42 11.875 -12.812 1 43.94 91 ARG A C 1
ATOM 754 O O . ARG A 1 91 ? 3.479 11.25 -12.742 1 43.94 91 ARG A O 1
ATOM 761 N N . THR A 1 92 ? 2.611 12.805 -13.766 1 41.69 92 THR A N 1
ATOM 762 C CA . THR A 1 92 ? 3.645 13.828 -13.711 1 41.69 92 THR A CA 1
ATOM 763 C C . THR A 1 92 ? 3.932 14.234 -12.266 1 41.69 92 THR A C 1
ATOM 765 O O . THR A 1 92 ? 3.223 15.062 -11.695 1 41.69 92 THR A O 1
ATOM 768 N N . ILE A 1 93 ? 3.828 13.32 -11.414 1 44.53 93 ILE A N 1
ATOM 769 C CA . ILE A 1 93 ? 4.164 13.859 -10.102 1 44.53 93 ILE A CA 1
ATOM 770 C C . ILE A 1 93 ? 5.574 14.438 -10.133 1 44.53 93 ILE A C 1
ATOM 772 O O . ILE A 1 93 ? 6.531 13.75 -10.5 1 44.53 93 ILE A O 1
ATOM 776 N N . GLU A 1 94 ? 5.652 15.602 -10.383 1 43.84 94 GLU A N 1
ATOM 777 C CA . GLU A 1 94 ? 6.891 16.344 -10.188 1 43.84 94 GLU A CA 1
ATOM 778 C C . GLU A 1 94 ? 7.52 16.016 -8.836 1 43.84 94 GLU A C 1
ATOM 780 O O . GLU A 1 94 ? 7.008 16.422 -7.789 1 43.84 94 GLU A O 1
ATOM 785 N N . ILE A 1 95 ? 7.992 14.898 -8.711 1 43.62 95 ILE A N 1
ATOM 786 C CA . ILE A 1 95 ? 8.852 14.68 -7.555 1 43.62 95 ILE A CA 1
ATOM 787 C C . ILE A 1 95 ? 10.016 15.672 -7.586 1 43.62 95 ILE A C 1
ATOM 789 O O . ILE A 1 95 ? 10.859 15.617 -8.477 1 43.62 95 ILE A O 1
ATOM 793 N N . VAL A 1 96 ? 9.758 16.938 -7.367 1 31.45 96 VAL A N 1
ATOM 794 C CA . VAL A 1 96 ? 10.812 17.938 -7.262 1 31.45 96 VAL A CA 1
ATOM 795 C C . VAL A 1 96 ? 11.734 17.609 -6.086 1 31.45 96 VAL A C 1
ATOM 797 O O . VAL A 1 96 ? 11.266 17.172 -5.035 1 31.45 96 VAL A O 1
ATOM 800 N N . MET B 1 1 ? 26.344 -19.969 -1.682 1 35.41 1 MET B N 1
ATOM 801 C CA . MET B 1 1 ? 25.641 -19.203 -2.711 1 35.41 1 MET B CA 1
ATOM 802 C C . MET B 1 1 ? 24.859 -18.047 -2.094 1 35.41 1 MET B C 1
ATOM 804 O O . MET B 1 1 ? 24.172 -18.234 -1.081 1 35.41 1 MET B O 1
ATOM 808 N N . ALA B 1 2 ? 25.266 -16.891 -2.24 1 48.19 2 ALA B N 1
ATOM 809 C CA . ALA B 1 2 ? 24.797 -15.727 -1.493 1 48.19 2 ALA B CA 1
ATOM 810 C C . ALA B 1 2 ? 23.281 -15.586 -1.58 1 48.19 2 ALA B C 1
ATOM 812 O O . ALA B 1 2 ? 22.688 -15.836 -2.633 1 48.19 2 ALA B O 1
ATOM 813 N N . ARG B 1 3 ? 22.562 -16.109 -0.602 1 61.38 3 ARG B N 1
ATOM 814 C CA . ARG B 1 3 ? 21.109 -16.016 -0.567 1 61.38 3 ARG B CA 1
ATOM 815 C C . ARG B 1 3 ? 20.641 -14.742 -1.246 1 61.38 3 ARG B C 1
ATOM 817 O O . ARG B 1 3 ? 21.188 -13.664 -1.011 1 61.38 3 ARG B O 1
ATOM 824 N N . ALA B 1 4 ? 19.922 -14.93 -2.342 1 76.12 4 ALA B N 1
ATOM 825 C CA . ALA B 1 4 ? 19.469 -13.805 -3.146 1 76.12 4 ALA B CA 1
ATOM 826 C C . ALA B 1 4 ? 18.844 -12.727 -2.27 1 76.12 4 ALA B C 1
ATOM 828 O O . ALA B 1 4 ? 18.188 -13.031 -1.27 1 76.12 4 ALA B O 1
ATOM 829 N N . LYS B 1 5 ? 19.359 -11.617 -2.289 1 88.56 5 LYS B N 1
ATOM 830 C CA . LYS B 1 5 ? 18.875 -10.477 -1.521 1 88.56 5 LYS B CA 1
ATOM 831 C C . LYS B 1 5 ? 17.375 -10.258 -1.746 1 88.56 5 LYS B C 1
ATOM 833 O O . LYS B 1 5 ? 16.922 -10.203 -2.889 1 88.56 5 LYS B O 1
ATOM 838 N N . LYS B 1 6 ? 16.641 -10.312 -0.641 1 94.12 6 LYS B N 1
ATOM 839 C CA . LYS B 1 6 ? 15.211 -10.055 -0.748 1 94.12 6 LYS B CA 1
ATOM 840 C C . LYS B 1 6 ? 14.891 -8.586 -0.503 1 94.12 6 LYS B C 1
ATOM 842 O O . LYS B 1 6 ? 15.578 -7.918 0.273 1 94.12 6 LYS B O 1
ATOM 847 N N . THR B 1 7 ? 13.875 -8.133 -1.199 1 95.25 7 THR B N 1
ATOM 848 C CA . THR B 1 7 ? 13.414 -6.758 -1.075 1 95.25 7 THR B CA 1
ATOM 849 C C . THR B 1 7 ? 12.023 -6.711 -0.45 1 95.25 7 THR B C 1
ATOM 851 O O . THR B 1 7 ? 11.148 -7.504 -0.804 1 95.25 7 THR B O 1
ATOM 854 N N . PHE B 1 8 ? 11.914 -5.832 0.521 1 97.75 8 PHE B N 1
ATOM 855 C CA . PHE B 1 8 ? 10.602 -5.566 1.1 1 97.75 8 PHE B CA 1
ATOM 856 C C . PHE B 1 8 ? 9.68 -4.906 0.078 1 97.75 8 PHE B C 1
ATOM 858 O O . PHE B 1 8 ? 10.086 -3.975 -0.618 1 97.75 8 PHE B O 1
ATOM 865 N N . CYS B 1 9 ? 8.492 -5.465 -0.008 1 98.69 9 CYS B N 1
ATOM 866 C CA . CYS B 1 9 ? 7.535 -4.969 -0.995 1 98.69 9 CYS B CA 1
ATOM 867 C C . CYS B 1 9 ? 6.121 -4.969 -0.433 1 98.69 9 CYS B C 1
ATOM 869 O O . CYS B 1 9 ? 5.656 -5.98 0.096 1 98.69 9 CYS B O 1
ATOM 871 N N . VAL B 1 10 ? 5.496 -3.834 -0.536 1 98.62 10 VAL B N 1
ATOM 872 C CA . VAL B 1 10 ? 4.078 -3.75 -0.207 1 98.62 10 VAL B CA 1
ATOM 873 C C . VAL B 1 10 ? 3.24 -4.055 -1.447 1 98.62 10 VAL B C 1
ATOM 875 O O . VAL B 1 10 ? 3.473 -3.484 -2.516 1 98.62 10 VAL B O 1
ATOM 878 N N . VAL B 1 11 ? 2.316 -4.957 -1.347 1 98.75 11 VAL B N 1
ATOM 879 C CA . VAL B 1 11 ? 1.423 -5.305 -2.447 1 98.75 11 VAL B CA 1
ATOM 880 C C . VAL B 1 11 ? -0.017 -4.961 -2.072 1 98.75 11 VAL B C 1
ATOM 882 O O . VAL B 1 11 ? -0.557 -5.492 -1.099 1 98.75 11 VAL B O 1
ATOM 885 N N . ALA B 1 12 ? -0.559 -4.055 -2.801 1 98.62 12 ALA B N 1
ATOM 886 C CA . ALA B 1 12 ? -1.952 -3.658 -2.619 1 98.62 12 ALA B CA 1
ATOM 887 C C . ALA B 1 12 ? -2.805 -4.086 -3.811 1 98.62 12 ALA B C 1
ATOM 889 O O . ALA B 1 12 ? -2.367 -3.996 -4.961 1 98.62 12 ALA B O 1
ATOM 890 N N . TYR B 1 13 ? -4.043 -4.469 -3.588 1 98.12 13 TYR B N 1
ATOM 891 C CA . TYR B 1 13 ? -4.871 -4.902 -4.707 1 98.12 13 TYR B CA 1
ATOM 892 C C . TYR B 1 13 ? -6.332 -4.516 -4.492 1 98.12 13 TYR B C 1
ATOM 894 O O . TYR B 1 13 ? -6.758 -4.293 -3.355 1 98.12 13 TYR B O 1
ATOM 902 N N . ASP B 1 14 ? -7.004 -4.371 -5.535 1 97 14 ASP B N 1
ATOM 903 C CA . ASP B 1 14 ? -8.453 -4.184 -5.621 1 97 14 ASP B CA 1
ATOM 904 C C . ASP B 1 14 ? -9.07 -5.16 -6.617 1 97 14 ASP B C 1
ATOM 906 O O . ASP B 1 14 ? -9.039 -4.926 -7.828 1 97 14 ASP B O 1
ATOM 910 N N . ILE B 1 15 ? -9.562 -6.18 -6.047 1 97.5 15 ILE B N 1
ATOM 911 C CA . ILE B 1 15 ? -10.109 -7.273 -6.844 1 97.5 15 ILE B CA 1
ATOM 912 C C . ILE B 1 15 ? -11.578 -7.496 -6.48 1 97.5 15 ILE B C 1
ATOM 914 O O . ILE B 1 15 ? -11.906 -7.754 -5.32 1 97.5 15 ILE B O 1
ATOM 918 N N . LYS B 1 16 ? -12.461 -7.547 -7.414 1 95.75 16 LYS B N 1
ATOM 919 C CA . LYS B 1 16 ? -13.906 -7.551 -7.188 1 95.75 16 LYS B CA 1
ATOM 920 C C . LYS B 1 16 ? -14.398 -8.945 -6.809 1 95.75 16 LYS B C 1
ATOM 922 O O . LYS B 1 16 ? -15.203 -9.094 -5.891 1 95.75 16 LYS B O 1
ATOM 927 N N . GLU B 1 17 ? -13.953 -9.914 -7.523 1 97.12 17 GLU B N 1
ATOM 928 C CA . GLU B 1 17 ? -14.469 -11.266 -7.348 1 97.12 17 GLU B CA 1
ATOM 929 C C . GLU B 1 17 ? -13.773 -11.969 -6.184 1 97.12 17 GLU B C 1
ATOM 931 O O . GLU B 1 17 ? -12.547 -12.07 -6.152 1 97.12 17 GLU B O 1
ATOM 936 N N . ASP B 1 18 ? -14.531 -12.547 -5.301 1 96.81 18 ASP B N 1
ATOM 937 C CA . ASP B 1 18 ? -14.031 -13.156 -4.074 1 96.81 18 ASP B CA 1
ATOM 938 C C . ASP B 1 18 ? -13.086 -14.32 -4.387 1 96.81 18 ASP B C 1
ATOM 940 O O . ASP B 1 18 ? -12.047 -14.477 -3.738 1 96.81 18 ASP B O 1
ATOM 944 N N . ARG B 1 19 ? -13.484 -15.102 -5.32 1 97.75 19 ARG B N 1
ATOM 945 C CA . ARG B 1 19 ? -12.656 -16.25 -5.648 1 97.75 19 ARG B CA 1
ATOM 946 C C . ARG B 1 19 ? -11.273 -15.828 -6.133 1 97.75 19 ARG B C 1
ATOM 948 O O . ARG B 1 19 ? -10.266 -16.422 -5.754 1 97.75 19 ARG B O 1
ATOM 955 N N . LYS B 1 20 ? -11.273 -14.82 -6.945 1 97.94 20 LYS B N 1
ATOM 956 C CA . LYS B 1 20 ? -10 -14.289 -7.438 1 97.94 20 LYS B CA 1
ATOM 957 C C . LYS B 1 20 ? -9.195 -13.656 -6.309 1 97.94 20 LYS B C 1
ATOM 959 O O . LYS B 1 20 ? -7.98 -13.859 -6.219 1 97.94 20 LYS B O 1
ATOM 964 N N . ARG B 1 21 ? -9.852 -12.922 -5.52 1 97.88 21 ARG B N 1
ATOM 965 C CA . ARG B 1 21 ? -9.211 -12.305 -4.363 1 97.88 21 ARG B CA 1
ATOM 966 C C . ARG B 1 21 ? -8.555 -13.359 -3.475 1 97.88 21 ARG B C 1
ATOM 968 O O . ARG B 1 21 ? -7.426 -13.188 -3.02 1 97.88 21 ARG B O 1
ATOM 975 N N . ALA B 1 22 ? -9.273 -14.484 -3.203 1 98.12 22 ALA B N 1
ATOM 976 C CA . ALA B 1 22 ? -8.766 -15.562 -2.365 1 98.12 22 ALA B CA 1
ATOM 977 C C . ALA B 1 22 ? -7.527 -16.203 -2.986 1 98.12 22 ALA B C 1
ATOM 979 O O . ALA B 1 22 ? -6.574 -16.547 -2.281 1 98.12 22 ALA B O 1
ATOM 980 N N . ARG B 1 23 ? -7.527 -16.328 -4.262 1 98.44 23 ARG B N 1
ATOM 981 C CA . ARG B 1 23 ? -6.383 -16.922 -4.957 1 98.44 23 ARG B CA 1
ATOM 982 C C . ARG B 1 23 ? -5.156 -16.016 -4.84 1 98.44 23 ARG B C 1
ATOM 984 O O . ARG B 1 23 ? -4.051 -16.5 -4.582 1 98.44 23 ARG B O 1
ATOM 991 N N . VAL B 1 24 ? -5.359 -14.773 -5.066 1 98.56 24 VAL B N 1
ATOM 992 C CA . VAL B 1 24 ? -4.258 -13.82 -4.949 1 98.56 24 VAL B CA 1
ATOM 993 C C . VAL B 1 24 ? -3.732 -13.812 -3.516 1 98.56 24 VAL B C 1
ATOM 995 O O . VAL B 1 24 ? -2.52 -13.836 -3.293 1 98.56 24 VAL B O 1
ATOM 998 N N . SER B 1 25 ? -4.598 -13.797 -2.59 1 98.38 25 SER B N 1
ATOM 999 C CA . SER B 1 25 ? -4.223 -13.867 -1.183 1 98.38 25 SER B CA 1
ATOM 1000 C C . SER B 1 25 ? -3.357 -15.086 -0.898 1 98.38 25 SER B C 1
ATOM 1002 O O . SER B 1 25 ? -2.322 -14.984 -0.238 1 98.38 25 SER B O 1
ATOM 1004 N N . LYS B 1 26 ? -3.766 -16.156 -1.405 1 98.44 26 LYS B N 1
ATOM 1005 C CA . LYS B 1 26 ? -3.031 -17.391 -1.183 1 98.44 26 LYS B CA 1
ATOM 1006 C C . LYS B 1 26 ? -1.622 -17.312 -1.763 1 98.44 26 LYS B C 1
ATOM 1008 O O . LYS B 1 26 ? -0.663 -17.781 -1.146 1 98.44 26 LYS B O 1
ATOM 1013 N N . ILE B 1 27 ? -1.517 -16.766 -2.879 1 98.56 27 ILE B N 1
ATOM 1014 C CA . ILE B 1 27 ? -0.213 -16.594 -3.512 1 98.56 27 ILE B CA 1
ATOM 1015 C C . ILE B 1 27 ? 0.675 -15.719 -2.629 1 98.56 27 ILE B C 1
ATOM 1017 O O . ILE B 1 27 ? 1.83 -16.062 -2.363 1 98.56 27 ILE B O 1
ATOM 1021 N N . LEU B 1 28 ? 0.189 -14.602 -2.186 1 98.56 28 LEU B N 1
ATOM 1022 C CA . LEU B 1 28 ? 0.98 -13.625 -1.449 1 98.56 28 LEU B CA 1
ATOM 1023 C C . LEU B 1 28 ? 1.34 -14.148 -0.062 1 98.56 28 LEU B C 1
ATOM 1025 O O . LEU B 1 28 ? 2.393 -13.805 0.481 1 98.56 28 LEU B O 1
ATOM 1029 N N . GLU B 1 29 ? 0.516 -15.008 0.5 1 98.19 29 GLU B N 1
ATOM 1030 C CA . GLU B 1 29 ? 0.747 -15.578 1.823 1 98.19 29 GLU B CA 1
ATOM 1031 C C . GLU B 1 29 ? 2.045 -16.375 1.857 1 98.19 29 GLU B C 1
ATOM 1033 O O . GLU B 1 29 ? 2.641 -16.562 2.922 1 98.19 29 GLU B O 1
ATOM 1038 N N . LYS B 1 30 ? 2.494 -16.781 0.785 1 98 30 LYS B N 1
ATOM 1039 C CA . LYS B 1 30 ? 3.736 -17.531 0.7 1 98 30 LYS B CA 1
ATOM 1040 C C . LYS B 1 30 ? 4.949 -16.625 0.888 1 98 30 LYS B C 1
ATOM 1042 O O . LYS B 1 30 ? 6.059 -17.109 1.139 1 98 30 LYS B O 1
ATOM 1047 N N . TYR B 1 31 ? 4.754 -15.367 0.759 1 98 31 TYR B N 1
ATOM 1048 C CA . TYR B 1 31 ? 5.91 -14.477 0.709 1 98 31 TYR B CA 1
ATOM 1049 C C . TYR B 1 31 ? 5.828 -13.422 1.803 1 98 31 TYR B C 1
ATOM 1051 O O . TYR B 1 31 ? 6.773 -12.648 2.002 1 98 31 TYR B O 1
ATOM 1059 N N . GLY B 1 32 ? 4.66 -13.32 2.457 1 97.56 32 GLY B N 1
ATOM 1060 C CA . GLY B 1 32 ? 4.523 -12.242 3.422 1 97.56 32 GLY B CA 1
ATOM 1061 C C . GLY B 1 32 ? 3.268 -12.359 4.27 1 97.56 32 GLY B C 1
ATOM 1062 O O . GLY B 1 32 ? 2.738 -13.453 4.461 1 97.56 32 GLY B O 1
ATOM 1063 N N . ILE B 1 33 ? 2.895 -11.289 4.855 1 97.19 33 ILE B N 1
ATOM 1064 C CA . ILE B 1 33 ? 1.788 -11.258 5.805 1 97.19 33 ILE B CA 1
ATOM 1065 C C . ILE B 1 33 ? 0.763 -10.211 5.371 1 97.19 33 ILE B C 1
ATOM 1067 O O . ILE B 1 33 ? 1.128 -9.148 4.867 1 97.19 33 ILE B O 1
ATOM 1071 N N . ARG B 1 34 ? -0.504 -10.609 5.637 1 97.19 34 ARG B N 1
ATOM 1072 C CA . ARG B 1 34 ? -1.582 -9.648 5.426 1 97.19 34 ARG B CA 1
ATOM 1073 C C . ARG B 1 34 ? -1.608 -8.594 6.531 1 97.19 34 ARG B C 1
ATOM 1075 O O . ARG B 1 34 ? -1.618 -8.938 7.715 1 97.19 34 ARG B O 1
ATOM 1082 N N . VAL B 1 35 ? -1.583 -7.289 6.129 1 95.69 35 VAL B N 1
ATOM 1083 C CA . VAL B 1 35 ? -1.588 -6.238 7.141 1 95.69 35 VAL B CA 1
ATOM 1084 C C . VAL B 1 35 ? -2.904 -5.465 7.078 1 95.69 35 VAL B C 1
ATOM 1086 O O . VAL B 1 35 ? -3.299 -4.82 8.055 1 95.69 35 VAL B O 1
ATOM 1089 N N . ASN B 1 36 ? -3.48 -5.418 5.914 1 96.31 36 ASN B N 1
ATOM 1090 C CA . ASN B 1 36 ? -4.836 -4.938 5.656 1 96.31 36 ASN B CA 1
ATOM 1091 C C . ASN B 1 36 ? -5.629 -5.93 4.809 1 96.31 36 ASN B C 1
ATOM 1093 O O . ASN B 1 36 ? -5.051 -6.84 4.211 1 96.31 36 ASN B O 1
ATOM 1097 N N . PHE B 1 37 ? -6.875 -5.734 4.676 1 94.81 37 PHE B N 1
ATOM 1098 C CA . PHE B 1 37 ? -7.723 -6.641 3.916 1 94.81 37 PHE B CA 1
ATOM 1099 C C . PHE B 1 37 ? -7.137 -6.902 2.535 1 94.81 37 PHE B C 1
ATOM 1101 O O . PHE B 1 37 ? -7.125 -8.047 2.066 1 94.81 37 PHE B O 1
ATOM 1108 N N . SER B 1 38 ? -6.566 -5.863 1.917 1 96.12 38 SER B N 1
ATOM 1109 C CA . SER B 1 38 ? -6.074 -6.004 0.551 1 96.12 38 SER B CA 1
ATOM 1110 C C . SER B 1 38 ? -4.629 -5.531 0.432 1 96.12 38 SER B C 1
ATOM 1112 O O . SER B 1 38 ? -4.211 -5.062 -0.627 1 96.12 38 SER B O 1
ATOM 1114 N N . VAL B 1 39 ? -3.961 -5.621 1.505 1 98.19 39 VAL B N 1
ATOM 1115 C CA . VAL B 1 39 ? -2.564 -5.199 1.477 1 98.19 39 VAL B CA 1
ATOM 1116 C C . VAL B 1 39 ? -1.693 -6.242 2.172 1 98.19 39 VAL B C 1
ATOM 1118 O O . VAL B 1 39 ? -1.975 -6.641 3.303 1 98.19 39 VAL B O 1
ATOM 1121 N N . PHE B 1 40 ? -0.666 -6.645 1.523 1 98.38 40 PHE B N 1
ATOM 1122 C CA . PHE B 1 40 ? 0.333 -7.555 2.072 1 98.38 40 PHE B CA 1
ATOM 1123 C C . PHE B 1 40 ? 1.695 -6.879 2.154 1 98.38 40 PHE B C 1
ATOM 1125 O O . PHE B 1 40 ? 2.037 -6.055 1.301 1 98.38 40 PHE B O 1
ATOM 1132 N N . GLU B 1 41 ? 2.398 -7.16 3.111 1 98.19 41 GLU B N 1
ATOM 1133 C CA . GLU B 1 41 ? 3.826 -6.871 3.215 1 98.19 41 GLU B CA 1
ATOM 1134 C C . GLU B 1 41 ? 4.66 -8.133 2.99 1 98.19 41 GLU B C 1
ATOM 1136 O O . GLU B 1 41 ? 4.559 -9.094 3.756 1 98.19 41 GLU B O 1
ATOM 1141 N N . CYS B 1 42 ? 5.5 -8.086 1.989 1 98.38 42 CYS B N 1
ATOM 1142 C CA . CYS B 1 42 ? 6.184 -9.281 1.513 1 98.38 42 CYS B CA 1
ATOM 1143 C C . CYS B 1 42 ? 7.684 -9.047 1.408 1 98.38 42 CYS B C 1
ATOM 1145 O O . CYS B 1 42 ? 8.141 -7.898 1.376 1 98.38 42 CYS B O 1
ATOM 1147 N N . MET B 1 43 ? 8.352 -10.102 1.324 1 97.56 43 MET B N 1
ATOM 1148 C CA . MET B 1 43 ? 9.758 -10.141 0.944 1 97.56 43 MET B CA 1
ATOM 1149 C C . MET B 1 43 ? 9.961 -10.977 -0.317 1 97.56 43 MET B C 1
ATOM 1151 O O . MET B 1 43 ? 9.648 -12.164 -0.336 1 97.56 43 MET B O 1
ATOM 1155 N N . PHE B 1 44 ? 10.477 -10.312 -1.334 1 97.12 44 PHE B N 1
ATOM 1156 C CA . PHE B 1 44 ? 10.672 -10.977 -2.615 1 97.12 44 PHE B CA 1
ATOM 1157 C C . PHE B 1 44 ? 12.125 -10.859 -3.066 1 97.12 44 PHE B C 1
ATOM 1159 O O . PHE B 1 44 ? 12.75 -9.812 -2.904 1 97.12 44 PHE B O 1
ATOM 1166 N N . THR B 1 45 ? 12.594 -11.898 -3.695 1 96.94 45 THR B N 1
ATOM 1167 C CA . THR B 1 45 ? 13.68 -11.688 -4.645 1 96.94 45 THR B CA 1
ATOM 1168 C C . THR B 1 45 ? 13.148 -11.125 -5.961 1 96.94 45 THR B C 1
ATOM 1170 O O . THR B 1 45 ? 11.938 -11.133 -6.199 1 96.94 45 THR B O 1
ATOM 1173 N N . ASP B 1 46 ? 14.086 -10.664 -6.766 1 95 46 ASP B N 1
ATOM 1174 C CA . ASP B 1 46 ? 13.672 -10.148 -8.07 1 95 46 ASP B CA 1
ATOM 1175 C C . ASP B 1 46 ? 12.922 -11.211 -8.867 1 95 46 ASP B C 1
ATOM 1177 O O . ASP B 1 46 ? 11.883 -10.922 -9.469 1 95 46 ASP B O 1
ATOM 1181 N N . ILE B 1 47 ? 13.391 -12.383 -8.891 1 96.69 47 ILE B N 1
ATOM 1182 C CA . ILE B 1 47 ? 12.789 -13.469 -9.648 1 96.69 47 ILE B CA 1
ATOM 1183 C C . ILE B 1 47 ? 11.422 -13.805 -9.062 1 96.69 47 ILE B C 1
ATOM 1185 O O . ILE B 1 47 ? 10.453 -14.023 -9.797 1 96.69 47 ILE B O 1
ATOM 1189 N N . GLN B 1 48 ? 11.352 -13.883 -7.77 1 97.75 48 GLN B N 1
ATOM 1190 C CA . GLN B 1 48 ? 10.078 -14.188 -7.113 1 97.75 48 GLN B CA 1
ATOM 1191 C C . GLN B 1 48 ? 9.031 -13.125 -7.43 1 97.75 48 GLN B C 1
ATOM 1193 O O . GLN B 1 48 ? 7.867 -13.453 -7.684 1 97.75 48 GLN B O 1
ATOM 1198 N N . LEU B 1 49 ? 9.438 -11.898 -7.344 1 97.94 49 LEU B N 1
ATOM 1199 C CA . LEU B 1 49 ? 8.508 -10.82 -7.668 1 97.94 49 LEU B CA 1
ATOM 1200 C C . LEU B 1 49 ? 7.977 -10.969 -9.094 1 97.94 49 LEU B C 1
ATOM 1202 O O . LEU B 1 49 ? 6.773 -10.828 -9.328 1 97.94 49 LEU B O 1
ATOM 1206 N N . LEU B 1 50 ? 8.852 -11.266 -9.984 1 97.31 50 LEU B N 1
ATOM 1207 C CA . LEU B 1 50 ? 8.445 -11.461 -11.367 1 97.31 50 LEU B CA 1
ATOM 1208 C C . LEU B 1 50 ? 7.465 -12.625 -11.492 1 97.31 50 LEU B C 1
ATOM 1210 O O . LEU B 1 50 ? 6.457 -12.516 -12.195 1 97.31 50 LEU B O 1
ATOM 1214 N N . GLN B 1 51 ? 7.75 -13.68 -10.836 1 98 51 GLN B N 1
ATOM 1215 C CA . GLN B 1 51 ? 6.883 -14.852 -10.859 1 98 51 GLN B CA 1
ATOM 1216 C C . GLN B 1 51 ? 5.504 -14.531 -10.289 1 98 51 GLN B C 1
ATOM 1218 O O . GLN B 1 51 ? 4.484 -14.945 -10.852 1 98 51 GLN B O 1
ATOM 1223 N N . VAL B 1 52 ? 5.504 -13.898 -9.172 1 98.38 52 VAL B N 1
ATOM 1224 C CA . VAL B 1 52 ? 4.254 -13.508 -8.531 1 98.38 52 VAL B CA 1
ATOM 1225 C C . VAL B 1 52 ? 3.445 -12.617 -9.469 1 98.38 52 VAL B C 1
ATOM 1227 O O . VAL B 1 52 ? 2.236 -12.805 -9.625 1 98.38 52 VAL B O 1
ATOM 1230 N N . GLN B 1 53 ? 4.102 -11.672 -10.062 1 97.75 53 GLN B N 1
ATOM 1231 C CA . GLN B 1 53 ? 3.434 -10.789 -11.016 1 97.75 53 GLN B CA 1
ATOM 1232 C C . GLN B 1 53 ? 2.771 -11.586 -12.133 1 97.75 53 GLN B C 1
ATOM 1234 O O . GLN B 1 53 ? 1.629 -11.305 -12.508 1 97.75 53 GLN B O 1
ATOM 1239 N N . GLU B 1 54 ? 3.484 -12.484 -12.664 1 97.69 54 GLU B N 1
ATOM 1240 C CA . GLU B 1 54 ? 2.967 -13.289 -13.766 1 97.69 54 GLU B CA 1
ATOM 1241 C C . GLU B 1 54 ? 1.763 -14.117 -13.328 1 97.69 54 GLU B C 1
ATOM 1243 O O . GLU B 1 54 ? 0.767 -14.203 -14.055 1 97.69 54 GLU B O 1
ATOM 1248 N N . LYS B 1 55 ? 1.858 -14.711 -12.195 1 98.19 55 LYS B N 1
ATOM 1249 C CA . LYS B 1 55 ? 0.761 -15.531 -11.68 1 98.19 55 LYS B CA 1
ATOM 1250 C C . LYS B 1 55 ? -0.486 -14.68 -11.445 1 98.19 55 LYS B C 1
ATOM 1252 O O . LYS B 1 55 ? -1.588 -15.062 -11.844 1 98.19 55 LYS B O 1
ATOM 1257 N N . ILE B 1 56 ? -0.285 -13.562 -10.82 1 98.12 56 ILE B N 1
ATOM 1258 C CA . ILE B 1 56 ? -1.412 -12.711 -10.461 1 98.12 56 ILE B CA 1
ATOM 1259 C C . ILE B 1 56 ? -2.043 -12.117 -11.719 1 98.12 56 ILE B C 1
ATOM 1261 O O . ILE B 1 56 ? -3.266 -11.992 -11.805 1 98.12 56 ILE B O 1
ATOM 1265 N N . LYS B 1 57 ? -1.204 -11.797 -12.648 1 96.56 57 LYS B N 1
ATOM 1266 C CA . LYS B 1 57 ? -1.695 -11.258 -13.914 1 96.56 57 LYS B CA 1
ATOM 1267 C C . LYS B 1 57 ? -2.713 -12.195 -14.555 1 96.56 57 LYS B C 1
ATOM 1269 O O . LYS B 1 57 ? -3.699 -11.742 -15.141 1 96.56 57 LYS B O 1
ATOM 1274 N N . LYS B 1 58 ? -2.529 -13.43 -14.391 1 97 58 LYS B N 1
ATOM 1275 C CA . LYS B 1 58 ? -3.383 -14.445 -15.008 1 97 58 LYS B CA 1
ATOM 1276 C C . LYS B 1 58 ? -4.719 -14.555 -14.273 1 97 58 LYS B C 1
ATOM 1278 O O . LYS B 1 58 ? -5.691 -15.07 -14.82 1 97 58 LYS B O 1
ATOM 1283 N N . ILE B 1 59 ? -4.727 -14.094 -13.078 1 97.5 59 ILE B N 1
ATOM 1284 C CA . ILE B 1 59 ? -5.906 -14.219 -12.234 1 97.5 59 ILE B CA 1
ATOM 1285 C C . ILE B 1 59 ? -6.805 -13 -12.414 1 97.5 59 ILE B C 1
ATOM 1287 O O . ILE B 1 59 ? -8.031 -13.102 -12.32 1 97.5 59 ILE B O 1
ATOM 1291 N N . LEU B 1 60 ? -6.262 -11.828 -12.68 1 95.94 60 LEU B N 1
ATOM 1292 C CA . LEU B 1 60 ? -6.93 -10.531 -12.617 1 95.94 60 LEU B CA 1
ATOM 1293 C C . LEU B 1 60 ? -7.871 -10.352 -13.805 1 95.94 60 LEU B C 1
ATOM 1295 O O . LEU B 1 60 ? -7.566 -10.781 -14.922 1 95.94 60 LEU B O 1
ATOM 1299 N N . ASP B 1 61 ? -9.055 -9.781 -13.539 1 94.94 61 ASP B N 1
ATOM 1300 C CA . ASP B 1 61 ? -9.844 -9.18 -14.609 1 94.94 61 ASP B CA 1
ATOM 1301 C C . ASP B 1 61 ? -9.25 -7.832 -15.031 1 94.94 61 ASP B C 1
ATOM 1303 O O . ASP B 1 61 ? -9.328 -6.852 -14.289 1 94.94 61 ASP B O 1
ATOM 1307 N N . LYS B 1 62 ? -8.773 -7.777 -16.203 1 89.75 62 LYS B N 1
ATOM 1308 C CA . LYS B 1 62 ? -8 -6.625 -16.672 1 89.75 62 LYS B CA 1
ATOM 1309 C C . LYS B 1 62 ? -8.859 -5.363 -16.688 1 89.75 62 LYS B C 1
ATOM 1311 O O . LYS B 1 62 ? -8.336 -4.25 -16.734 1 89.75 62 LYS B O 1
ATOM 1316 N N . ARG B 1 63 ? -10.125 -5.516 -16.609 1 90.56 63 ARG B N 1
ATOM 1317 C CA . ARG B 1 63 ? -11.016 -4.363 -16.734 1 90.56 63 ARG B CA 1
ATOM 1318 C C . ARG B 1 63 ? -11.375 -3.812 -15.352 1 90.56 63 ARG B C 1
ATOM 1320 O O . ARG B 1 63 ? -11.664 -2.621 -15.211 1 90.56 63 ARG B O 1
ATOM 1327 N N . SER B 1 64 ? -11.273 -4.621 -14.414 1 93.62 64 SER B N 1
ATOM 1328 C CA . SER B 1 64 ? -11.82 -4.168 -13.141 1 93.62 64 SER B CA 1
ATOM 1329 C C . SER B 1 64 ? -10.789 -4.262 -12.031 1 93.62 64 SER B C 1
ATOM 1331 O O . SER B 1 64 ? -10.828 -3.488 -11.07 1 93.62 64 SER B O 1
ATOM 1333 N N . ASP B 1 65 ? -9.852 -5.211 -12.172 1 96.31 65 ASP B N 1
ATOM 1334 C CA . ASP B 1 65 ? -8.953 -5.516 -11.07 1 96.31 65 ASP B CA 1
ATOM 1335 C C . ASP B 1 65 ? -7.629 -4.77 -11.211 1 96.31 65 ASP B C 1
ATOM 1337 O O . ASP B 1 65 ? -7.148 -4.559 -12.328 1 96.31 65 ASP B O 1
ATOM 1341 N N . THR B 1 66 ? -7.094 -4.395 -10.086 1 96.19 66 THR B N 1
ATOM 1342 C CA . THR B 1 66 ? -5.781 -3.762 -10.086 1 96.19 66 THR B CA 1
ATOM 1343 C C . THR B 1 66 ? -4.918 -4.305 -8.953 1 96.19 66 THR B C 1
ATOM 1345 O O . THR B 1 66 ? -5.434 -4.68 -7.895 1 96.19 66 THR B O 1
ATOM 1348 N N . VAL B 1 67 ? -3.676 -4.387 -9.234 1 97.81 67 VAL B N 1
ATOM 1349 C CA . VAL B 1 67 ? -2.656 -4.703 -8.242 1 97.81 67 VAL B CA 1
ATOM 1350 C C . VAL B 1 67 ? -1.474 -3.752 -8.391 1 97.81 67 VAL B C 1
ATOM 1352 O O . VAL B 1 67 ? -1.05 -3.449 -9.508 1 97.81 67 VAL B O 1
ATOM 1355 N N . ILE B 1 68 ? -0.971 -3.316 -7.266 1 97.94 68 ILE B N 1
ATOM 1356 C CA . ILE B 1 68 ? 0.177 -2.416 -7.277 1 97.94 68 ILE B CA 1
ATOM 1357 C C . ILE B 1 68 ? 1.271 -2.965 -6.363 1 97.94 68 ILE B C 1
ATOM 1359 O O . ILE B 1 68 ? 0.989 -3.441 -5.262 1 97.94 68 ILE B O 1
ATOM 1363 N N . TYR B 1 69 ? 2.467 -2.891 -6.844 1 98.38 69 TYR B N 1
ATOM 1364 C CA . TYR B 1 69 ? 3.643 -3.316 -6.09 1 98.38 69 TYR B CA 1
ATOM 1365 C C . TYR B 1 69 ? 4.523 -2.125 -5.738 1 98.38 69 TYR B C 1
ATOM 1367 O O . TYR B 1 69 ? 4.93 -1.363 -6.617 1 98.38 69 TYR B O 1
ATOM 1375 N N . TYR B 1 70 ? 4.789 -1.976 -4.461 1 98.31 70 TYR B N 1
ATOM 1376 C CA . TYR B 1 70 ? 5.633 -0.896 -3.957 1 98.31 70 TYR B CA 1
ATOM 1377 C C . TYR B 1 70 ? 6.906 -1.446 -3.33 1 98.31 70 TYR B C 1
ATOM 1379 O O . TYR B 1 70 ? 6.953 -1.71 -2.127 1 98.31 70 TYR B O 1
ATOM 1387 N N . PRO B 1 71 ? 7.984 -1.59 -4.078 1 98.06 71 PRO B N 1
ATOM 1388 C CA . PRO B 1 71 ? 9.258 -1.902 -3.436 1 98.06 71 PRO B CA 1
ATOM 1389 C C . PRO B 1 71 ? 9.734 -0.794 -2.498 1 98.06 71 PRO B C 1
ATOM 1391 O O . PRO B 1 71 ? 9.672 0.386 -2.85 1 98.06 71 PRO B O 1
ATOM 1394 N N . ILE B 1 72 ? 10.109 -1.163 -1.382 1 97.44 72 ILE B N 1
ATOM 1395 C CA . ILE B 1 72 ? 10.469 -0.206 -0.342 1 97.44 72 ILE B CA 1
ATOM 1396 C C . ILE B 1 72 ? 11.883 -0.49 0.152 1 97.44 72 ILE B C 1
ATOM 1398 O O . ILE B 1 72 ? 12.195 -1.614 0.55 1 97.44 72 ILE B O 1
ATOM 1402 N N . CYS B 1 73 ? 12.719 0.48 0.119 1 96.5 73 CYS B N 1
ATOM 1403 C CA . CYS B 1 73 ? 14.078 0.313 0.602 1 96.5 73 CYS B CA 1
ATOM 1404 C C . CYS B 1 73 ? 14.141 0.434 2.119 1 96.5 73 CYS B C 1
ATOM 1406 O O . CYS B 1 73 ? 13.148 0.791 2.76 1 96.5 73 CYS B O 1
ATOM 1408 N N . VAL B 1 74 ? 15.328 0.123 2.617 1 94.62 74 VAL B N 1
ATOM 1409 C CA . VAL B 1 74 ? 15.516 0.081 4.062 1 94.62 74 VAL B CA 1
ATOM 1410 C C . VAL B 1 74 ? 15.234 1.456 4.66 1 94.62 74 VAL B C 1
ATOM 1412 O O . VAL B 1 74 ? 14.648 1.561 5.742 1 94.62 74 VAL B O 1
ATOM 1415 N N . ASN B 1 75 ? 15.625 2.498 3.988 1 95.44 75 ASN B N 1
ATOM 1416 C CA . ASN B 1 75 ? 15.406 3.848 4.496 1 95.44 75 ASN B CA 1
ATOM 1417 C C . ASN B 1 75 ? 13.922 4.168 4.605 1 95.44 75 ASN B C 1
ATOM 1419 O O 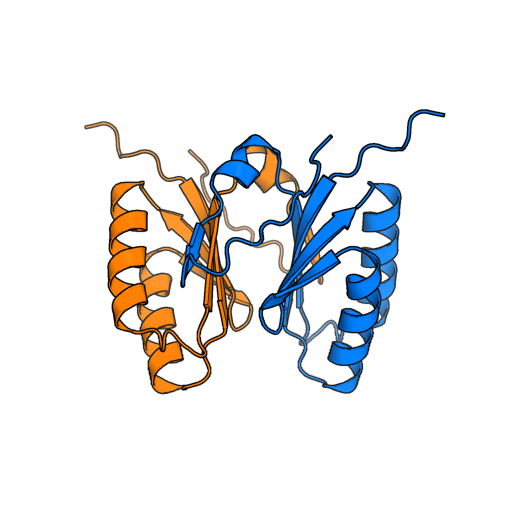. ASN B 1 75 ? 13.469 4.738 5.602 1 95.44 75 ASN B O 1
ATOM 1423 N N . CYS B 1 76 ? 13.227 3.85 3.652 1 97.25 76 CYS B N 1
ATOM 1424 C CA . CYS B 1 76 ? 11.789 4.086 3.662 1 97.25 76 CYS B CA 1
ATOM 1425 C C . CYS B 1 76 ? 11.094 3.172 4.664 1 97.25 76 CYS B C 1
ATOM 1427 O O . CYS B 1 76 ? 10.125 3.576 5.316 1 97.25 76 CYS B O 1
ATOM 1429 N N . TYR B 1 77 ? 11.555 1.986 4.738 1 96.12 77 TYR B N 1
ATOM 1430 C CA . TYR B 1 77 ? 10.984 1.002 5.648 1 96.12 77 TYR B CA 1
ATOM 1431 C C . TYR B 1 77 ? 10.953 1.534 7.074 1 96.12 77 TYR B C 1
ATOM 1433 O O . TYR B 1 77 ? 9.953 1.375 7.777 1 96.12 77 TYR B O 1
ATOM 1441 N N . THR B 1 78 ? 11.977 2.154 7.504 1 95.19 78 THR B N 1
ATOM 1442 C CA . THR B 1 78 ? 12.117 2.613 8.883 1 95.19 78 THR B CA 1
ATOM 1443 C C . THR B 1 78 ? 11.156 3.766 9.164 1 95.19 78 THR B C 1
ATOM 1445 O O . THR B 1 78 ? 10.953 4.145 10.32 1 95.19 78 THR B O 1
ATOM 1448 N N . LYS B 1 79 ? 10.516 4.27 8.133 1 96 79 LYS B N 1
ATOM 1449 C CA . LYS B 1 79 ? 9.656 5.441 8.281 1 96 79 LYS B CA 1
ATOM 1450 C C . LYS B 1 79 ? 8.18 5.047 8.242 1 96 79 LYS B C 1
ATOM 1452 O O . LYS B 1 79 ? 7.301 5.902 8.352 1 96 79 LYS B O 1
ATOM 1457 N N . ILE B 1 80 ? 7.879 3.768 8.07 1 97 80 ILE B N 1
ATOM 1458 C CA . ILE B 1 80 ? 6.5 3.293 8.008 1 97 80 ILE B CA 1
ATOM 1459 C C . ILE B 1 80 ? 5.797 3.578 9.328 1 97 80 ILE B C 1
ATOM 1461 O O . ILE B 1 80 ? 6.375 3.381 10.398 1 97 80 ILE B O 1
ATOM 1465 N N . ILE B 1 81 ? 4.551 3.996 9.219 1 96.19 81 ILE B N 1
ATOM 1466 C CA . ILE B 1 81 ? 3.752 4.305 10.398 1 96.19 81 ILE B CA 1
ATOM 1467 C C . ILE B 1 81 ? 2.463 3.484 10.383 1 96.19 81 ILE B C 1
ATOM 1469 O O . ILE B 1 81 ? 1.749 3.463 9.375 1 96.19 81 ILE B O 1
ATOM 1473 N N . TYR B 1 82 ? 2.189 2.871 11.484 1 95.5 82 TYR B N 1
ATOM 1474 C CA . TYR B 1 82 ? 0.959 2.104 11.648 1 95.5 82 TYR B CA 1
ATOM 1475 C C . TYR B 1 82 ? 0.01 2.791 12.625 1 95.5 82 TYR B C 1
ATOM 1477 O O . TYR B 1 82 ? 0.428 3.252 13.688 1 95.5 82 TYR B O 1
ATOM 1485 N N . GLN B 1 83 ? -1.205 2.895 12.312 1 95.12 83 GLN B N 1
ATOM 1486 C CA . GLN B 1 83 ? -2.266 3.359 13.203 1 95.12 83 GLN B CA 1
ATOM 1487 C C . GLN B 1 83 ? -3.395 2.338 13.297 1 95.12 83 GLN B C 1
ATOM 1489 O O . GLN B 1 83 ? -4.07 2.062 12.297 1 95.12 83 GLN B O 1
ATOM 1494 N N . PRO B 1 84 ? -3.766 1.834 14.445 1 90.12 84 PRO B N 1
ATOM 1495 C CA . PRO B 1 84 ? -3.154 2.039 15.758 1 90.12 84 PRO B CA 1
ATOM 1496 C C . PRO B 1 84 ? -1.746 1.456 15.852 1 90.12 84 PRO B C 1
ATOM 1498 O O . PRO B 1 84 ? -1.415 0.515 15.125 1 90.12 84 PRO B O 1
ATOM 1501 N N . ALA B 1 85 ? -0.817 2.137 16.578 1 73.06 85 ALA B N 1
ATOM 1502 C CA . ALA B 1 85 ? 0.605 1.825 16.688 1 73.06 85 ALA B CA 1
ATOM 1503 C C . ALA B 1 85 ? 0.816 0.403 17.203 1 73.06 85 ALA B C 1
ATOM 1505 O O . ALA B 1 85 ? 1.849 -0.214 16.938 1 73.06 85 ALA B O 1
ATOM 1506 N N . HIS B 1 86 ? 0.051 -0.028 18.188 1 58.44 86 HIS B N 1
ATOM 1507 C CA . HIS B 1 86 ? 0.408 -1.287 18.828 1 58.44 86 HIS B CA 1
ATOM 1508 C C . HIS B 1 86 ? 0.597 -2.398 17.812 1 58.44 86 HIS B C 1
ATOM 1510 O O . HIS B 1 86 ? 1.075 -3.484 18.141 1 58.44 86 HIS B O 1
ATOM 1516 N N . ARG B 1 87 ? 0.116 -2.092 16.734 1 49.56 87 ARG B N 1
ATOM 1517 C CA . ARG B 1 87 ? 0.327 -3.199 15.812 1 49.56 87 ARG B CA 1
ATOM 1518 C C . ARG B 1 87 ? 1.745 -3.184 15.25 1 49.56 87 ARG B C 1
ATOM 1520 O O . ARG B 1 87 ? 1.942 -2.971 14.055 1 49.56 87 ARG B O 1
ATOM 1527 N N . GLN B 1 88 ? 2.574 -2.441 15.945 1 46.16 88 GLN B N 1
ATOM 1528 C CA . GLN B 1 88 ? 3.961 -2.5 15.5 1 46.16 88 GLN B CA 1
ATOM 1529 C C . GLN B 1 88 ? 4.367 -3.932 15.156 1 46.16 88 GLN B C 1
ATOM 1531 O O . GLN B 1 88 ? 4.199 -4.84 15.977 1 46.16 88 GLN B O 1
ATOM 1536 N N . THR B 1 89 ? 4.066 -4.27 14.07 1 43.94 89 THR B N 1
ATOM 1537 C CA . THR B 1 89 ? 4.586 -5.578 13.703 1 43.94 89 THR B CA 1
ATOM 1538 C C . THR B 1 89 ? 6.004 -5.77 14.234 1 43.94 89 THR B C 1
ATOM 1540 O O . THR B 1 89 ? 6.883 -4.945 13.984 1 43.94 89 THR B O 1
ATOM 1543 N N . SER B 1 90 ? 6.285 -6.023 15.547 1 40.28 90 SER B N 1
ATOM 1544 C CA . SER B 1 90 ? 7.543 -6.691 15.875 1 40.28 90 SER B CA 1
ATOM 1545 C C . SER B 1 90 ? 8.078 -7.473 14.672 1 40.28 90 SER B C 1
ATOM 1547 O O . SER B 1 90 ? 8.008 -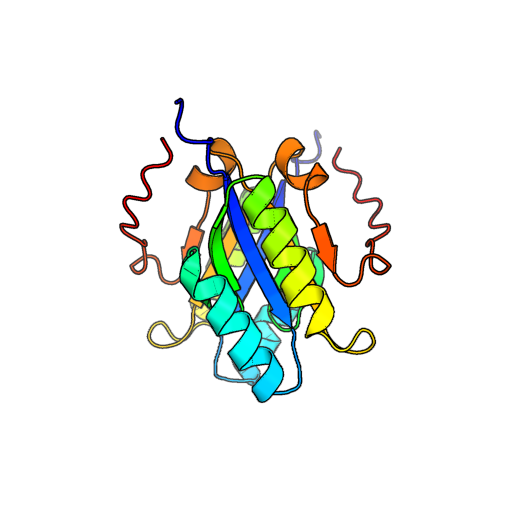8.703 14.648 1 40.28 90 SER B O 1
ATOM 1549 N N . ARG B 1 91 ? 7.504 -7.109 13.562 1 43.53 91 ARG B N 1
ATOM 1550 C CA . ARG B 1 91 ? 8.055 -8.023 12.57 1 43.53 91 ARG B CA 1
ATOM 1551 C C . ARG B 1 91 ? 9.578 -7.895 12.5 1 43.53 91 ARG B C 1
ATOM 1553 O O . ARG B 1 91 ? 10.102 -6.789 12.344 1 43.53 91 ARG B O 1
ATOM 1560 N N . THR B 1 92 ? 10.328 -8.562 13.391 1 41.5 92 THR B N 1
ATOM 1561 C CA . THR B 1 92 ? 11.742 -8.867 13.227 1 41.5 92 THR B CA 1
ATOM 1562 C C . THR B 1 92 ? 12.086 -9.07 11.758 1 41.5 92 THR B C 1
ATOM 1564 O O . THR B 1 92 ? 11.914 -10.172 11.219 1 41.5 92 THR B O 1
ATOM 1567 N N . ILE B 1 93 ? 11.398 -8.391 10.914 1 44.34 93 ILE B N 1
ATOM 1568 C CA . ILE B 1 93 ? 11.891 -8.672 9.57 1 44.34 93 ILE B CA 1
ATOM 1569 C C . ILE B 1 93 ? 13.383 -8.359 9.492 1 44.34 93 ILE B C 1
ATOM 1571 O O . ILE B 1 93 ? 13.805 -7.242 9.797 1 44.34 93 ILE B O 1
ATOM 1575 N N . GLU B 1 94 ? 14.109 -9.273 9.727 1 43.44 94 GLU B N 1
ATOM 1576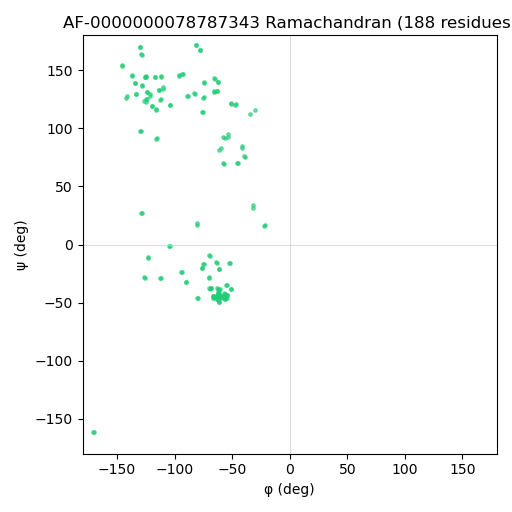 C CA . GLU B 1 94 ? 15.531 -9.203 9.406 1 43.44 94 GLU B CA 1
ATOM 1577 C C . GLU B 1 94 ? 15.75 -8.625 8.016 1 43.44 94 GLU B C 1
ATOM 1579 O O . GLU B 1 94 ? 15.477 -9.289 7.012 1 43.44 94 GLU B O 1
ATOM 1584 N N . ILE B 1 95 ? 15.492 -7.422 7.898 1 43.47 95 ILE B N 1
ATOM 1585 C CA . ILE B 1 95 ? 15.992 -6.793 6.684 1 43.47 95 ILE B CA 1
ATOM 1586 C C . ILE B 1 95 ? 17.5 -6.973 6.602 1 43.47 95 ILE B C 1
ATOM 1588 O O . ILE B 1 95 ? 18.25 -6.406 7.41 1 43.47 95 ILE B O 1
ATOM 1592 N N . VAL B 1 96 ? 18.016 -8.172 6.387 1 30.45 96 VAL B N 1
ATOM 1593 C CA . VAL B 1 96 ? 19.438 -8.438 6.184 1 30.45 96 VAL B CA 1
ATOM 1594 C C . VAL B 1 96 ? 19.938 -7.68 4.957 1 30.45 96 VAL B C 1
ATOM 1596 O O . VAL B 1 96 ? 19.219 -7.578 3.953 1 30.45 96 VAL B O 1
#

Radius of gyration: 16.35 Å; Cα contacts (8 Å, |Δi|>4): 279; chains: 2; bounding box: 45×50×38 Å

Sequence (192 aa):
MARAKKTFCVVAYDIKEDRKRARVSKILEKYGIRVNFSVFECMFTDIQLLQVQEKIKKILDKRSDTVIYYPICVNCYTKIIYQPAHRQTSRTIEIVMARAKKTFCVVAYDIKEDRKRARVSKILEKYGIRVNFSVFECMFTDIQLLQVQEKIKKILDKRSDTVIYYPICVNCYTKIIYQPAHRQTSRTIEIV

Organism: NCBI:txid997887

pLDDT: mean 88.85, std 18.5, range [30.45, 98.75]